Protein 2BKA (pdb70)

B-factor: mean 20.79, std 12.17, range [6.63, 73.08]

GO terms:
  GO:0004674 protein serine/threonine kinase activity (F, IDA)
  GO:0043068 positive regulation of programmed cell death (P, IDA)
  GO:0045944 positive regulation of transcription by RNA polymerase II (P, IDA)
  GO:0046777 protein autophosphorylation (P, IDA)
  GO:0005739 mitochondrion (C, HTP)
  GO:0005515 protein binding (F, IPI)
  GO:0005829 cytosol (C, IDA)
  GO:0005737 cytoplasm (C, IDA)

Organism: Homo sapiens (NCBI:txid9606)

InterPro domains:
  IPR016040 NAD(P)-binding domain [PF13460] (25-173)
  IPR036291 NAD(P)-binding domain superfamily [SSF51735] (11-223)

Secondary structure (P-SEA, 3-state):
caaaaaaaaaaaabbbbbbcccccaaaaaaaaaaaaaccccbbbbbccbbbbbcccccccbbbbbbccccccccccccccccbbbbccccccccccaaaaaacccaaaaaaaaaaaaacccbbbbbcccccccccccaaaaaaaaaaaaaaaacccbbbbbbbcccccccccccaaaaaaaaaaccccccccccccccaaaaaaaaaaaaaccccccbbbbcaaaaaaaac

CATH classification: 3.40.50.720

Structure (mmCIF, N/CA/C/O backbone):
data_2BKA
#
_entry.id   2BKA
#
_cell.length_a   68.140
_cell.length_b   68.140
_cell.length_c   119.200
_cell.angle_alpha   90.00
_cell.angle_beta   90.00
_cell.angle_gamma   120.00
#
_symmetry.space_group_name_H-M   'P 32 2 1'
#
loop_
_entity.id
_entity.type
_entity.pdbx_description
1 polymer 'TAT-INTERACTING PROTEIN TIP30'
2 non-polymer 'NADPH DIHYDRO-NICOTINAMIDE-ADENINE-DINUCLEOTIDE PHOSPHATE'
3 non-polymer 3,6,9,12,15,18,21-HEPTAOXATRICOSANE-1,23-DIOL
4 non-polymer GLYCEROL
5 non-polymer 'SULFATE ION'
6 water water
#
loop_
_atom_site.group_PDB
_atom_site.id
_atom_site.type_symbol
_atom_site.label_atom_id
_atom_site.label_alt_id
_atom_site.label_comp_id
_atom_site.label_asym_id
_atom_site.label_entity_id
_atom_site.label_seq_id
_atom_site.pdbx_PDB_ins_code
_atom_site.Cartn_x
_atom_site.Cartn_y
_atom_site.Cartn_z
_atom_site.occupancy
_atom_site.B_iso_or_equiv
_atom_site.auth_seq_id
_atom_site.auth_comp_id
_atom_site.auth_asym_id
_atom_site.auth_atom_id
_atom_site.pdbx_PDB_model_num
ATOM 1 N N . GLU A 1 5 ? 39.995 43.750 35.793 1.00 48.11 5 GLU A N 1
ATOM 2 C CA . GLU A 1 5 ? 40.767 44.333 34.654 1.00 47.50 5 GLU A CA 1
ATOM 3 C C . GLU A 1 5 ? 39.808 44.657 33.508 1.00 43.86 5 GLU A C 1
ATOM 4 O O . GLU A 1 5 ? 39.742 45.800 33.048 1.00 45.11 5 GLU A O 1
ATOM 10 N N . ALA A 1 6 ? 39.069 43.653 33.048 1.00 38.14 6 ALA A N 1
ATOM 11 C CA . ALA A 1 6 ? 38.094 43.863 31.984 1.00 35.15 6 ALA A CA 1
ATOM 12 C C . ALA A 1 6 ? 36.966 44.677 32.606 1.00 26.43 6 ALA A C 1
ATOM 13 O O . ALA A 1 6 ? 36.375 45.547 31.965 1.00 25.57 6 ALA A O 1
ATOM 15 N N . LEU A 1 7 ? 36.685 44.382 33.871 1.00 26.18 7 LEU A N 1
ATOM 16 C CA . LEU A 1 7 ? 35.646 45.073 34.613 1.00 30.35 7 LEU A CA 1
ATOM 17 C C . LEU A 1 7 ? 36.113 46.506 34.836 1.00 22.83 7 LEU A C 1
ATOM 18 O O . LEU A 1 7 ? 35.321 47.443 34.788 1.00 21.14 7 LEU A O 1
ATOM 23 N N . SER A 1 8 ? 37.411 46.676 35.063 1.00 25.43 8 SER A N 1
ATOM 24 C CA . SER A 1 8 ? 37.956 48.012 35.271 1.00 22.81 8 SER A CA 1
ATOM 25 C C . SER A 1 8 ? 37.758 48.844 34.009 1.00 20.36 8 SER A C 1
ATOM 26 O O . SER A 1 8 ? 37.451 50.038 34.077 1.00 17.36 8 SER A O 1
ATOM 29 N N . LYS A 1 9 ? 37.928 48.206 32.855 1.00 18.53 9 LYS A N 1
ATOM 30 C CA . LYS A 1 9 ? 37.754 48.874 31.572 1.00 20.48 9 LYS A CA 1
ATOM 31 C C . LYS A 1 9 ? 36.293 49.276 31.388 1.00 18.66 9 LYS A C 1
ATOM 32 O O . LYS A 1 9 ? 35.996 50.368 30.900 1.00 15.24 9 LYS A O 1
ATOM 38 N N . LEU A 1 10 ? 35.380 48.381 31.762 1.00 16.65 10 LEU A N 1
ATOM 39 C CA . LEU A 1 10 ? 33.956 48.681 31.633 1.00 15.17 10 LEU A CA 1
ATOM 40 C C . LEU A 1 10 ? 33.599 49.874 32.511 1.00 12.44 10 LEU A C 1
ATOM 41 O O . LEU A 1 10 ? 32.842 50.750 32.100 1.00 15.25 10 LEU A O 1
ATOM 46 N N . ARG A 1 11 ? 34.150 49.919 33.718 1.00 12.01 11 ARG A N 1
ATOM 47 C CA . ARG A 1 11 ? 33.855 51.031 34.608 1.00 11.22 11 ARG A CA 1
ATOM 48 C C . ARG A 1 11 ? 34.368 52.347 34.026 1.00 11.64 11 ARG A C 1
ATOM 49 O O . ARG A 1 11 ? 33.680 53.360 34.092 1.00 11.23 11 ARG A O 1
ATOM 57 N N . GLU A 1 12 ? 35.574 52.342 33.459 1.00 14.01 12 GLU A N 1
ATOM 58 C CA . GLU A 1 12 ? 36.115 53.576 32.880 1.00 13.59 12 GLU A CA 1
ATOM 59 C C . GLU A 1 12 ? 35.229 54.054 31.737 1.00 12.33 12 GLU A C 1
ATOM 60 O O . GLU A 1 12 ? 34.884 55.230 31.661 1.00 12.61 12 GLU A O 1
ATOM 66 N N . ASP A 1 13 ? 34.865 53.138 30.846 1.00 14.42 13 ASP A N 1
ATOM 67 C CA . ASP A 1 13 ? 34.005 53.489 29.722 1.00 15.70 13 ASP A CA 1
ATOM 68 C C . ASP A 1 13 ? 32.695 54.071 30.237 1.00 13.87 13 ASP A C 1
ATOM 69 O O . ASP A 1 13 ? 32.167 55.047 29.687 1.00 12.85 13 ASP A O 1
ATOM 74 N N . PHE A 1 14 ? 32.170 53.467 31.301 1.00 12.34 14 PHE A N 1
ATOM 75 C CA . PHE A 1 14 ? 30.907 53.927 31.858 1.00 10.88 14 PHE A CA 1
ATOM 76 C C . PHE A 1 14 ? 31.031 55.340 32.431 1.00 12.34 14 PHE A C 1
ATOM 77 O O . PHE A 1 14 ? 30.131 56.155 32.263 1.00 11.99 14 PHE A O 1
ATOM 85 N N . ARG A 1 15 ? 32.140 55.635 33.110 1.00 11.10 15 ARG A N 1
ATOM 86 C CA . ARG A 1 15 ? 32.305 56.967 33.676 1.00 10.32 15 ARG A CA 1
ATOM 87 C C . ARG A 1 15 ? 32.364 58.009 32.563 1.00 12.82 15 ARG A C 1
ATOM 88 O O . ARG A 1 15 ? 31.892 59.136 32.724 1.00 14.46 15 ARG A O 1
ATOM 96 N N . MET A 1 16 ? 32.923 57.624 31.422 1.00 14.05 16 MET A N 1
ATOM 97 C CA . MET A 1 16 ? 33.028 58.556 30.310 1.00 13.14 16 MET A CA 1
ATOM 98 C C . MET A 1 16 ? 31.669 58.843 29.677 1.00 14.33 16 MET A C 1
ATOM 99 O O . MET A 1 16 ? 31.525 59.806 28.921 1.00 15.83 16 MET A O 1
ATOM 104 N N . GLN A 1 17 ? 30.660 58.033 30.006 1.00 13.44 17 GLN A N 1
ATOM 105 C CA . GLN A 1 17 ? 29.325 58.252 29.447 1.00 14.04 17 GLN A CA 1
ATOM 106 C C . GLN A 1 17 ? 28.513 59.327 30.187 1.00 14.99 17 GLN A C 1
ATOM 107 O O . GLN A 1 17 ? 27.413 59.692 29.748 1.00 14.63 17 GLN A O 1
ATOM 113 N N . ASN A 1 18 ? 29.034 59.812 31.316 1.00 14.70 18 ASN A N 1
ATOM 114 C CA . ASN A 1 18 ? 28.395 60.888 32.068 1.00 15.17 18 ASN A CA 1
ATOM 115 C C . ASN A 1 18 ? 26.935 60.584 32.398 1.00 15.21 18 ASN A C 1
ATOM 116 O O . ASN A 1 18 ? 26.047 61.388 32.129 1.00 16.57 18 ASN A O 1
ATOM 121 N N . LYS A 1 19 ? 26.698 59.418 32.989 1.00 14.56 19 LYS A N 1
ATOM 122 C CA . LYS A 1 19 ? 25.339 58.989 33.335 1.00 13.32 19 LYS A CA 1
ATOM 123 C C . LYS A 1 19 ? 24.890 59.479 34.713 1.00 12.29 19 LYS A C 1
ATOM 124 O O . LYS A 1 19 ? 25.699 59.635 35.623 1.00 13.89 19 LYS A O 1
ATOM 130 N N . SER A 1 20 ? 23.588 59.708 34.863 1.00 10.97 20 SER A N 1
ATOM 131 C CA . SER A 1 20 ? 23.039 60.127 36.142 1.00 10.89 20 SER A CA 1
ATOM 132 C C . SER A 1 20 ? 22.217 58.958 36.698 1.00 16.26 20 SER A C 1
ATOM 133 O O . SER A 1 20 ? 21.728 58.121 35.946 1.00 12.58 20 SER A O 1
ATOM 136 N N . VAL A 1 21 ? 22.076 58.901 38.015 1.00 11.73 21 VAL A N 1
ATOM 137 C CA . VAL A 1 21 ? 21.324 57.809 38.633 1.00 12.19 21 VAL A CA 1
ATOM 138 C C . VAL A 1 21 ? 20.373 58.304 39.711 1.00 12.69 21 VAL A C 1
ATOM 139 O O . VAL A 1 21 ? 20.623 59.327 40.351 1.00 10.13 21 VAL A O 1
ATOM 143 N N . PHE A 1 22 ? 19.243 57.620 39.871 1.00 11.48 22 PHE A N 1
ATOM 144 C CA . PHE A 1 22 ? 18.362 57.955 40.984 1.00 10.76 22 PHE A CA 1
ATOM 145 C C . PHE A 1 22 ? 18.202 56.663 41.785 1.00 10.71 22 PHE A C 1
ATOM 146 O O . PHE A 1 22 ? 18.288 55.565 41.237 1.00 11.56 22 PHE A O 1
ATOM 154 N N . ILE A 1 23 ? 18.007 56.805 43.090 1.00 8.22 23 ILE A N 1
ATOM 155 C CA . ILE A 1 23 ? 17.845 55.659 43.984 1.00 10.55 23 ILE A CA 1
ATOM 156 C C . ILE A 1 23 ? 16.621 55.830 44.873 1.00 10.26 23 ILE A C 1
ATOM 157 O O . ILE A 1 23 ? 16.413 56.901 45.446 1.00 11.40 23 ILE A O 1
ATOM 162 N N . LEU A 1 24 ? 15.814 54.777 44.967 1.00 7.10 24 LEU A N 1
ATOM 163 C CA . LEU A 1 24 ? 14.656 54.745 45.862 1.00 9.42 24 LEU A CA 1
ATOM 164 C C . LEU A 1 24 ? 15.098 53.763 46.953 1.00 10.98 24 LEU A C 1
ATOM 165 O O . LEU A 1 24 ? 15.677 52.716 46.650 1.00 12.10 24 LEU A O 1
ATOM 170 N N . GLY A 1 25 ? 14.847 54.093 48.216 1.00 9.44 25 GLY A N 1
ATOM 171 C CA . GLY A 1 25 ? 15.255 53.189 49.277 1.00 10.96 25 GLY A CA 1
ATOM 172 C C . GLY A 1 25 ? 16.691 53.368 49.751 1.00 10.80 25 GLY A C 1
ATOM 173 O O . GLY A 1 25 ? 17.252 52.449 50.347 1.00 11.49 25 GLY A O 1
ATOM 174 N N . ALA A 1 26 ? 17.289 54.534 49.513 1.00 9.41 26 ALA A N 1
ATOM 175 C CA . ALA A 1 26 ? 18.673 54.755 49.952 1.00 9.25 26 ALA A CA 1
ATOM 176 C C . ALA A 1 26 ? 18.840 54.742 51.473 1.00 11.29 26 ALA A C 1
ATOM 177 O O . ALA A 1 26 ? 19.955 54.547 51.969 1.00 12.98 26 ALA A O 1
ATOM 179 N N . SER A 1 27 ? 17.747 54.955 52.208 1.00 10.28 27 SER A N 1
ATOM 180 C CA . SER A 1 27 ? 17.807 54.960 53.673 1.00 11.71 27 SER A CA 1
ATOM 181 C C . SER A 1 27 ? 17.811 53.542 54.232 1.00 11.84 27 SER A C 1
ATOM 182 O O . SER A 1 27 ? 18.165 53.322 55.392 1.00 14.08 27 SER A O 1
ATOM 185 N N . GLY A 1 28 ? 17.419 52.585 53.399 1.00 10.70 28 GLY A N 1
ATOM 186 C CA . GLY A 1 28 ? 17.391 51.191 53.820 1.00 11.20 28 GLY A CA 1
ATOM 187 C C . GLY A 1 28 ? 18.780 50.597 53.909 1.00 12.24 28 GLY A C 1
ATOM 188 O O . GLY A 1 28 ? 19.766 51.221 53.506 1.00 11.68 28 GLY A O 1
ATOM 189 N N . GLU A 1 29 ? 18.878 49.380 54.427 1.00 9.00 29 GLU A N 1
ATOM 190 C CA . GLU A 1 29 ? 20.194 48.772 54.560 1.00 10.08 29 GLU A CA 1
ATOM 191 C C . GLU A 1 29 ? 20.841 48.428 53.222 1.00 11.48 29 GLU A C 1
ATOM 192 O O . GLU A 1 29 ? 22.045 48.621 53.051 1.00 12.08 29 GLU A O 1
ATOM 198 N N . THR A 1 30 ? 20.072 47.928 52.260 1.00 10.10 30 THR A N 1
ATOM 199 C CA . THR A 1 30 ? 20.678 47.631 50.965 1.00 9.45 30 THR A CA 1
ATOM 200 C C . THR A 1 30 ? 20.933 48.956 50.252 1.00 10.47 30 THR A C 1
ATOM 201 O O . THR A 1 30 ? 22.002 49.185 49.685 1.00 10.73 30 THR A O 1
ATOM 205 N N . GLY A 1 31 ? 19.942 49.839 50.300 1.00 9.58 31 GLY A N 1
ATOM 206 C CA . GLY A 1 31 ? 20.081 51.123 49.637 1.00 9.82 31 GLY A CA 1
ATOM 207 C C . GLY A 1 31 ? 21.261 51.944 50.124 1.00 11.95 31 GLY A C 1
ATOM 208 O O . GLY A 1 31 ? 21.910 52.618 49.325 1.00 10.86 31 GLY A O 1
ATOM 209 N N . ARG A 1 32 ? 21.556 51.902 51.418 1.00 10.90 32 ARG A N 1
ATOM 210 C CA . ARG A 1 32 ? 22.667 52.718 51.904 1.00 13.14 32 ARG A CA 1
ATOM 211 C C . ARG A 1 32 ? 24.001 52.157 51.445 1.00 12.17 32 ARG A C 1
ATOM 212 O O . ARG A 1 32 ? 24.954 52.914 51.231 1.00 11.58 32 ARG A O 1
ATOM 220 N N . VAL A 1 33 ? 24.070 50.837 51.294 1.00 11.47 33 VAL A N 1
ATOM 221 C CA . VAL A 1 33 ? 25.292 50.209 50.816 1.00 10.34 33 VAL A CA 1
ATOM 222 C C . VAL A 1 33 ? 25.423 50.510 49.321 1.00 11.46 33 VAL A C 1
ATOM 223 O O . VAL A 1 33 ? 26.521 50.765 48.830 1.00 11.85 33 VAL A O 1
ATOM 227 N N . LEU A 1 34 ? 24.299 50.503 48.603 1.00 8.26 34 LEU A N 1
ATOM 228 C CA . LEU A 1 34 ? 24.326 50.821 47.177 1.00 8.67 34 LEU A CA 1
ATOM 229 C C . LEU A 1 34 ? 24.830 52.258 46.983 1.00 10.23 34 LEU A C 1
ATOM 230 O O . LEU A 1 34 ? 25.679 52.520 46.124 1.00 10.59 34 LEU A O 1
ATOM 235 N N . LEU A 1 35 ? 24.303 53.192 47.772 1.00 11.20 35 LEU A N 1
ATOM 236 C CA . LEU A 1 35 ? 24.729 54.583 47.642 1.00 10.45 35 LEU A CA 1
ATOM 237 C C . LEU A 1 35 ? 26.216 54.723 47.962 1.00 10.74 35 LEU A C 1
ATOM 238 O O . LEU A 1 35 ? 26.959 55.390 47.230 1.00 10.54 35 LEU A O 1
ATOM 243 N N . LYS A 1 36 ? 26.648 54.087 49.045 1.00 10.40 36 LYS A N 1
ATOM 244 C CA . LYS A 1 36 ? 28.052 54.169 49.453 1.00 14.25 36 LYS A CA 1
ATOM 245 C C . LYS A 1 36 ? 28.963 53.649 48.342 1.00 13.83 36 LYS A C 1
ATOM 246 O O . LYS A 1 36 ? 29.953 54.300 47.998 1.00 11.28 36 LYS A O 1
ATOM 252 N N . GLU A 1 37 ? 28.630 52.488 47.780 1.00 10.41 37 GLU A N 1
ATOM 253 C CA . GLU A 1 37 ? 29.442 51.918 46.702 1.00 12.02 37 GLU A CA 1
ATOM 254 C C . GLU A 1 37 ? 29.415 52.780 45.446 1.00 12.07 37 GLU A C 1
ATOM 255 O O . GLU A 1 37 ? 30.415 52.881 44.736 1.00 11.10 37 GLU A O 1
ATOM 261 N N . ILE A 1 38 ? 28.272 53.399 45.159 1.00 9.34 38 ILE A N 1
ATOM 262 C CA . ILE A 1 38 ? 28.173 54.259 43.979 1.00 9.76 38 ILE A CA 1
ATOM 263 C C . ILE A 1 38 ? 29.138 55.438 44.134 1.00 10.82 38 ILE A C 1
ATOM 264 O O . ILE A 1 38 ? 29.806 55.839 43.178 1.00 11.06 38 ILE A O 1
ATOM 269 N N . LEU A 1 39 ? 29.230 55.975 45.344 1.00 10.25 39 LEU A N 1
ATOM 270 C CA . LEU A 1 39 ? 30.141 57.093 45.600 1.00 10.68 39 LEU A CA 1
ATOM 271 C C . LEU A 1 39 ? 31.602 56.636 45.613 1.00 12.61 39 LEU A C 1
ATOM 272 O O . LEU A 1 39 ? 32.480 57.324 45.067 1.00 12.17 39 LEU A O 1
ATOM 277 N N . GLU A 1 40 ? 31.865 55.472 46.206 1.00 12.04 40 GLU A N 1
ATOM 278 C CA . GLU A 1 40 ? 33.227 54.942 46.264 1.00 10.55 40 GLU A CA 1
ATOM 279 C C . GLU A 1 40 ? 33.754 54.603 44.873 1.00 11.90 40 GLU A C 1
ATOM 280 O O . GLU A 1 40 ? 34.944 54.746 44.609 1.00 12.00 40 GLU A O 1
ATOM 286 N N . GLN A 1 41 ? 32.871 54.143 43.992 1.00 11.28 41 GLN A N 1
ATOM 287 C CA . GLN A 1 41 ? 33.273 53.784 42.628 1.00 12.19 41 GLN A CA 1
ATOM 288 C C . GLN A 1 41 ? 33.202 54.955 41.642 1.00 11.42 41 GLN A C 1
ATOM 289 O O . GLN A 1 41 ? 33.773 54.890 40.544 1.00 12.90 41 GLN A O 1
ATOM 295 N N . GLY A 1 42 ? 32.502 56.021 42.025 1.00 11.10 42 GLY A N 1
ATOM 296 C CA . GLY A 1 42 ? 32.378 57.187 41.154 1.00 13.67 42 GLY A CA 1
ATOM 297 C C . GLY A 1 42 ? 31.845 56.849 39.766 1.00 13.30 42 GLY A C 1
ATOM 298 O O . GL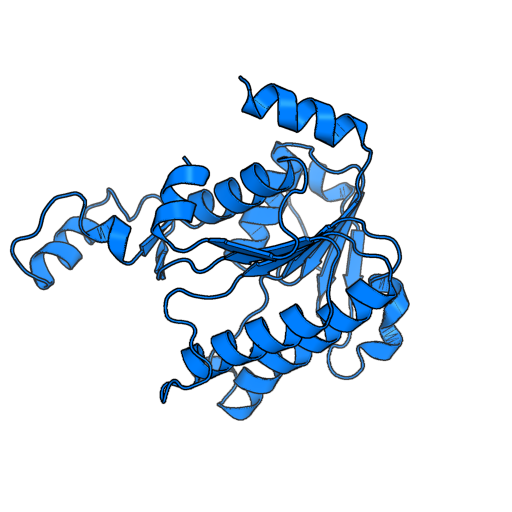Y A 1 42 ? 32.332 57.360 38.749 1.00 11.52 42 GLY A O 1
ATOM 299 N N . LEU A 1 43 ? 30.821 56.002 39.711 1.00 11.15 43 LEU A N 1
ATOM 300 C CA . LEU A 1 43 ? 30.276 55.587 38.419 1.00 11.42 43 LEU A CA 1
ATOM 301 C C . LEU A 1 43 ? 29.362 56.596 37.732 1.00 11.58 43 LEU A C 1
ATOM 302 O O . LEU A 1 43 ? 29.220 56.574 36.512 1.00 14.29 43 LEU A O 1
ATOM 307 N N . PHE A 1 44 ? 28.753 57.477 38.515 1.00 11.76 44 PHE A N 1
ATOM 308 C CA . PHE A 1 44 ? 27.802 58.440 37.982 1.00 11.97 44 PHE A CA 1
ATOM 309 C C . PHE A 1 44 ? 28.213 59.885 38.209 1.00 15.49 44 PHE A C 1
ATOM 310 O O . PHE A 1 44 ? 28.864 60.202 39.203 1.00 18.36 44 PHE A O 1
ATOM 318 N N . SER A 1 45 ? 27.815 60.763 37.291 1.00 14.26 45 SER A N 1
ATOM 319 C CA . SER A 1 45 ? 28.159 62.174 37.423 1.00 15.56 45 SER A CA 1
ATOM 320 C C . SER A 1 45 ? 27.125 62.946 38.239 1.00 16.00 45 SER A C 1
ATOM 321 O O . SER A 1 45 ? 27.357 64.091 38.627 1.00 15.93 45 SER A O 1
ATOM 324 N N . LYS A 1 46 ? 25.976 62.325 38.496 1.00 13.42 46 LYS A N 1
ATOM 325 C CA . LYS A 1 46 ? 24.946 62.952 39.314 1.00 14.60 46 LYS A CA 1
ATOM 326 C C . LYS A 1 46 ? 24.202 61.833 40.031 1.00 14.08 46 LYS A C 1
ATOM 327 O O . LYS A 1 46 ? 23.858 60.832 39.410 1.00 12.53 46 LYS A O 1
ATOM 333 N N . VAL A 1 47 ? 23.973 62.009 41.325 1.00 12.52 47 VAL A N 1
ATOM 334 C CA . VAL A 1 47 ? 23.274 61.011 42.143 1.00 12.63 47 VAL A CA 1
ATOM 335 C C . VAL A 1 47 ? 22.093 61.685 42.835 1.00 14.36 47 VAL A C 1
ATOM 336 O O . VAL A 1 47 ? 22.258 62.684 43.538 1.00 13.33 47 VAL A O 1
ATOM 340 N N . THR A 1 48 ? 20.900 61.136 42.640 1.00 11.34 48 THR A N 1
ATOM 341 C CA . THR A 1 48 ? 19.705 61.709 43.234 1.00 10.81 48 THR A CA 1
ATOM 342 C C . THR A 1 48 ? 18.947 60.672 44.053 1.00 12.31 48 THR A C 1
ATOM 343 O O . THR A 1 48 ? 18.707 59.562 43.582 1.00 13.70 48 THR A O 1
ATOM 347 N N . LEU A 1 49 ? 18.582 61.031 45.278 1.00 11.20 49 LEU A N 1
ATOM 348 C CA . LEU A 1 49 ? 17.812 60.118 46.121 1.00 9.64 49 LEU A CA 1
ATOM 349 C C . LEU A 1 49 ? 16.370 60.606 46.095 1.00 12.53 49 LEU A C 1
ATOM 350 O O . LEU A 1 49 ? 16.130 61.811 46.150 1.00 12.80 49 LEU A O 1
ATOM 355 N N . ILE A 1 50 ? 15.423 59.677 45.997 1.00 10.14 50 ILE A N 1
ATOM 356 C CA . ILE A 1 50 ? 13.999 60.019 46.003 1.00 10.09 50 ILE A CA 1
ATOM 357 C C . ILE A 1 50 ? 13.374 59.237 47.151 1.00 10.34 50 ILE A C 1
ATOM 358 O O . ILE A 1 50 ? 13.462 58.009 47.200 1.00 11.69 50 ILE A O 1
ATOM 363 N N . GLY A 1 51 ? 12.742 59.948 48.079 1.00 10.31 51 GLY A N 1
ATOM 364 C CA . GLY A 1 51 ? 12.157 59.265 49.215 1.00 13.11 51 GLY A CA 1
ATOM 365 C C . GLY A 1 51 ? 11.265 60.140 50.070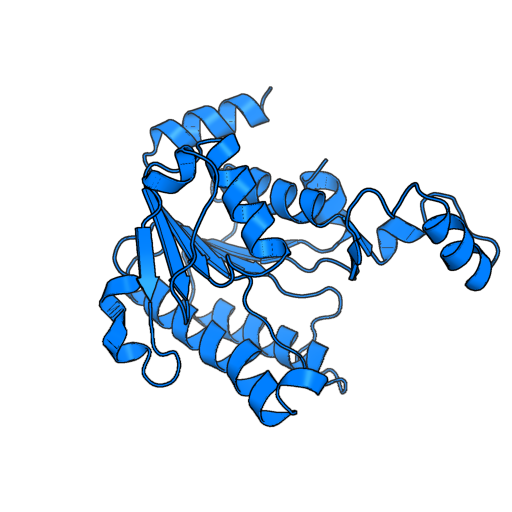 1.00 13.06 51 GLY A C 1
ATOM 366 O O . GLY A 1 51 ? 11.120 61.338 49.825 1.00 13.37 51 GLY A O 1
ATOM 367 N N . ARG A 1 52 ? 10.688 59.533 51.096 1.00 12.78 52 ARG A N 1
ATOM 368 C CA . ARG A 1 52 ? 9.764 60.236 51.982 1.00 11.57 52 ARG A CA 1
ATOM 369 C C . ARG A 1 52 ? 10.370 61.207 52.989 1.00 14.08 52 ARG A C 1
ATOM 370 O O . ARG A 1 52 ? 9.634 61.967 53.629 1.00 19.31 52 ARG A O 1
ATOM 378 N N . ARG A 1 53 ? 11.689 61.206 53.141 1.00 13.16 53 ARG A N 1
ATOM 379 C CA . ARG A 1 53 ? 12.315 62.095 54.112 1.00 14.79 53 ARG A CA 1
ATOM 380 C C . ARG A 1 53 ? 13.737 62.490 53.749 1.00 16.60 53 ARG A C 1
ATOM 381 O O . ARG A 1 53 ? 14.434 61.770 53.036 1.00 16.27 53 ARG A O 1
ATOM 389 N N . LYS A 1 54 ? 14.165 63.648 54.239 1.00 16.59 54 LYS A N 1
ATOM 390 C CA . LYS A 1 54 ? 15.513 64.110 53.960 1.00 18.34 54 LYS A CA 1
ATOM 391 C C . LYS A 1 54 ? 16.473 63.329 54.854 1.00 18.57 54 LYS A C 1
ATOM 392 O O . LYS A 1 54 ? 16.182 63.092 56.026 1.00 21.74 54 LYS A O 1
ATOM 398 N N . LEU A 1 55 ? 17.604 62.914 54.292 1.00 16.61 55 LEU A N 1
ATOM 399 C CA . LEU A 1 55 ? 18.603 62.167 55.042 1.00 14.27 55 LEU A CA 1
ATOM 400 C C . LEU A 1 55 ? 19.801 63.062 55.347 1.00 20.30 55 LEU A C 1
ATOM 401 O O . LEU A 1 55 ? 20.102 63.976 54.585 1.00 22.41 55 LEU A O 1
ATOM 406 N N . THR A 1 56 ? 20.468 62.805 56.470 1.00 22.31 56 THR A N 1
ATOM 407 C CA . THR A 1 56 ? 21.651 63.573 56.853 1.00 25.33 56 THR A CA 1
ATOM 408 C C . THR A 1 56 ? 22.852 62.643 56.744 1.00 26.93 56 THR A C 1
ATOM 409 O O . THR A 1 56 ? 22.788 61.485 57.161 1.00 31.15 56 THR A O 1
ATOM 413 N N . PHE A 1 57 ? 23.949 63.141 56.182 1.00 28.06 57 PHE A N 1
ATOM 414 C CA . PHE A 1 57 ? 25.123 62.305 55.998 1.00 27.31 57 PHE A CA 1
ATOM 415 C C . PHE A 1 57 ? 26.408 62.688 56.721 1.00 38.00 57 PHE A C 1
ATOM 416 O O . PHE A 1 57 ? 26.558 63.792 57.240 1.00 36.24 57 PHE A O 1
ATOM 424 N N . ASP A 1 58 ? 27.337 61.738 56.713 1.00 41.75 58 ASP A N 1
ATOM 425 C CA . ASP A 1 58 ? 28.634 61.8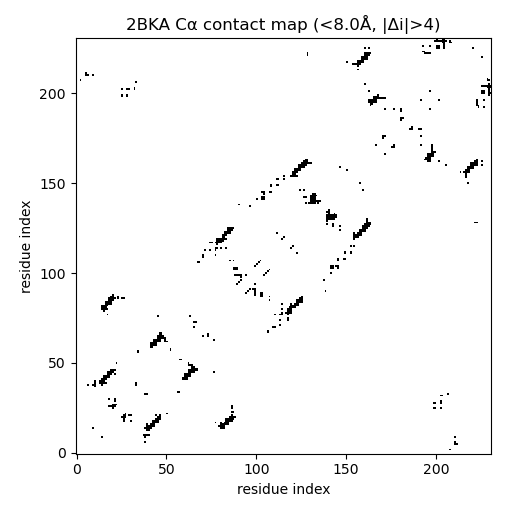64 57.357 1.00 49.70 58 ASP A CA 1
ATOM 426 C C . ASP A 1 58 ? 29.721 62.400 56.425 1.00 48.15 58 ASP A C 1
ATOM 427 O O . ASP A 1 58 ? 29.991 63.598 56.400 1.00 54.64 58 ASP A O 1
ATOM 432 N N . GLU A 1 59 ? 30.330 61.495 55.662 1.00 44.41 59 GLU A N 1
ATOM 433 C CA . GLU A 1 59 ? 31.408 61.824 54.735 1.00 44.29 59 GLU A CA 1
ATOM 434 C C . GLU A 1 59 ? 31.147 62.950 53.735 1.00 41.53 59 GLU A C 1
ATOM 435 O O . GLU A 1 59 ? 30.001 63.320 53.466 1.00 29.77 59 GLU A O 1
ATOM 441 N N . GLU A 1 60 ? 32.239 63.470 53.180 1.00 35.19 60 GLU A N 1
ATOM 442 C CA . GLU A 1 60 ? 32.210 64.573 52.228 1.00 30.27 60 GLU A CA 1
ATOM 443 C C . GLU A 1 60 ? 31.578 64.288 50.874 1.00 21.64 60 GLU A C 1
ATOM 444 O O . GLU A 1 60 ? 30.896 65.143 50.330 1.00 25.03 60 GLU A O 1
ATOM 450 N N . ALA A 1 61 ? 31.810 63.100 50.320 1.00 26.92 61 ALA A N 1
ATOM 451 C CA . ALA A 1 61 ? 31.259 62.773 49.006 1.00 32.83 61 ALA A CA 1
ATOM 452 C C . ALA A 1 61 ? 29.743 62.919 48.959 1.00 26.02 61 ALA A C 1
ATOM 453 O O . ALA A 1 61 ? 29.161 63.207 47.895 1.00 27.06 61 ALA A O 1
ATOM 455 N N . TYR A 1 62 ? 29.097 62.746 50.110 1.00 22.42 62 TYR A N 1
ATOM 456 C CA . TYR A 1 62 ? 27.648 62.856 50.142 1.00 16.71 62 TYR A CA 1
ATOM 457 C C . TYR A 1 62 ? 27.178 64.282 49.913 1.00 19.26 62 TYR A C 1
ATOM 458 O O . TYR A 1 62 ? 26.005 64.517 49.624 1.00 18.10 62 TYR A O 1
ATOM 467 N N . LYS A 1 63 ? 28.093 65.239 50.027 1.00 19.21 63 LYS A N 1
ATOM 468 C CA . LYS A 1 63 ? 27.709 66.630 49.833 1.00 22.59 63 LYS A CA 1
ATOM 469 C C . LYS A 1 63 ? 27.140 66.939 48.456 1.00 19.85 63 LYS A C 1
ATOM 470 O O . LYS A 1 63 ? 26.369 67.888 48.302 1.00 23.14 63 LYS A O 1
ATOM 476 N N . ASN A 1 64 ? 27.487 66.133 47.456 1.00 16.77 64 ASN A N 1
ATOM 477 C CA . ASN A 1 64 ? 26.990 66.374 46.105 1.00 18.83 64 ASN A CA 1
ATOM 478 C C . ASN A 1 64 ? 25.742 65.571 45.762 1.00 18.68 64 ASN A C 1
ATOM 479 O O . ASN A 1 64 ? 25.222 65.668 44.651 1.00 19.42 64 ASN A O 1
ATOM 484 N N . VAL A 1 65 ? 25.263 64.782 46.716 1.00 14.45 65 VAL A N 1
ATOM 485 C CA . VAL A 1 65 ? 24.080 63.975 46.474 1.00 14.20 65 VAL A CA 1
ATOM 486 C C . VAL A 1 65 ? 22.814 64.816 46.544 1.00 13.05 65 VAL A C 1
ATOM 487 O O . VAL A 1 65 ? 22.587 65.533 47.523 1.00 17.18 65 VAL A O 1
ATOM 491 N N . ASN A 1 66 ? 21.992 64.730 45.503 1.00 13.69 66 ASN A N 1
ATOM 492 C CA . ASN A 1 66 ? 20.740 65.477 45.459 1.00 13.40 66 ASN A CA 1
ATOM 493 C C . ASN A 1 66 ? 19.640 64.672 46.135 1.00 15.72 66 ASN A C 1
ATOM 494 O O . ASN A 1 66 ? 19.598 63.453 46.010 1.00 14.40 66 ASN A O 1
ATOM 499 N N . GLN A 1 67 ? 18.758 65.352 46.860 1.00 13.68 67 GLN A N 1
ATOM 500 C CA . GLN A 1 67 ? 17.664 64.661 47.520 1.00 15.22 67 GLN A CA 1
ATOM 501 C C . GLN A 1 67 ? 16.335 65.275 47.120 1.00 18.13 67 GLN A C 1
ATOM 502 O O . GLN A 1 67 ? 16.181 66.496 47.110 1.00 17.30 67 GLN A O 1
ATOM 508 N N . GLU A 1 68 ? 15.391 64.413 46.763 1.00 11.53 68 GLU A N 1
ATOM 509 C CA . GLU A 1 68 ? 14.048 64.838 46.387 1.00 12.34 68 GLU A CA 1
ATOM 510 C C . GLU A 1 68 ? 13.126 64.195 47.409 1.00 14.59 68 GLU A C 1
ATOM 511 O O . GLU A 1 68 ? 12.971 62.973 47.422 1.00 14.12 68 GLU A O 1
ATOM 517 N N . VAL A 1 69 ? 12.528 65.009 48.275 1.00 15.08 69 VAL A N 1
ATOM 518 C CA . VAL A 1 69 ? 11.620 64.493 49.290 1.00 16.28 69 VAL A CA 1
ATOM 519 C C . VAL A 1 69 ? 10.231 64.538 48.686 1.00 16.88 69 VAL A C 1
ATOM 520 O O . VAL A 1 69 ? 9.752 65.596 48.271 1.00 16.49 69 VAL A O 1
ATOM 524 N N . VAL A 1 70 ? 9.586 63.379 48.643 1.00 15.02 70 VAL A N 1
ATOM 525 C CA . VAL A 1 70 ? 8.283 63.263 48.013 1.00 13.04 70 VAL A CA 1
ATOM 526 C C . VAL A 1 70 ? 7.224 62.636 48.906 1.00 16.30 70 VAL A C 1
ATOM 527 O O . VAL A 1 70 ? 7.532 62.051 49.953 1.00 14.78 70 VAL A O 1
ATOM 531 N N . ASP A 1 71 ? 5.969 62.784 48.486 1.00 12.50 71 ASP A N 1
ATOM 532 C CA . ASP A 1 71 ? 4.839 62.177 49.177 1.00 13.22 71 ASP A CA 1
ATOM 533 C C . ASP A 1 71 ? 4.392 61.069 48.227 1.00 13.03 71 ASP A C 1
ATOM 534 O O . ASP A 1 71 ? 3.821 61.332 47.170 1.00 14.68 71 ASP A O 1
ATOM 539 N N . PHE A 1 72 ? 4.665 59.824 48.598 1.00 13.85 72 PHE A N 1
ATOM 540 C CA . PHE A 1 72 ? 4.317 58.705 47.735 1.00 14.00 72 PHE A CA 1
ATOM 541 C C . PHE A 1 72 ? 2.818 58.565 47.478 1.00 12.91 72 PHE A C 1
ATOM 542 O O . PHE A 1 72 ? 2.412 57.995 46.467 1.00 14.22 72 PHE A O 1
ATOM 550 N N . GLU A 1 73 ? 1.991 59.092 48.376 1.00 13.63 73 GLU A N 1
ATOM 551 C CA . GLU A 1 73 ? 0.544 59.015 48.167 1.00 14.38 73 GLU A CA 1
ATOM 552 C C . GLU A 1 73 ? 0.077 59.977 47.069 1.00 17.69 73 GLU A C 1
ATOM 553 O O . GLU A 1 73 ? -1.029 59.834 46.536 1.00 17.59 73 GLU A O 1
ATOM 559 N N . LYS A 1 74 ? 0.927 60.943 46.728 1.00 13.93 74 LYS A N 1
ATOM 560 C CA . LYS A 1 74 ? 0.635 61.930 45.686 1.00 16.15 74 LYS A CA 1
ATOM 561 C C . LYS A 1 74 ? 1.853 62.030 44.765 1.00 17.67 74 LYS A C 1
ATOM 562 O O . LYS A 1 74 ? 2.189 63.104 44.272 1.00 14.07 74 LYS A O 1
ATOM 568 N N . LEU A 1 75 ? 2.488 60.894 44.505 1.00 17.28 75 LEU A N 1
ATOM 569 C CA . LEU A 1 75 ? 3.710 60.883 43.707 1.00 15.29 75 LEU A CA 1
ATOM 570 C C . LEU A 1 75 ? 3.645 61.606 42.371 1.00 16.87 75 LEU A C 1
ATOM 571 O O . LEU A 1 75 ? 4.631 62.221 41.961 1.00 14.87 75 LEU A O 1
ATOM 576 N N . ASP A 1 76 ? 2.502 61.559 41.690 1.00 14.23 76 ASP A N 1
ATOM 577 C CA . ASP A 1 76 ? 2.395 62.252 40.403 1.00 17.74 76 ASP A CA 1
ATOM 578 C C . ASP A 1 76 ? 2.784 63.720 40.526 1.00 16.30 76 ASP A C 1
ATOM 579 O O . ASP A 1 76 ? 3.315 64.313 39.582 1.00 21.79 76 ASP A O 1
ATOM 584 N N . ASP A 1 77 ? 2.522 64.314 41.686 1.00 13.81 77 ASP A N 1
ATOM 585 C CA . ASP A 1 77 ? 2.858 65.718 41.895 1.00 13.89 77 ASP A CA 1
ATOM 586 C C . ASP A 1 77 ? 4.352 65.969 42.017 1.00 19.65 77 ASP A C 1
ATOM 587 O O . ASP A 1 77 ? 4.789 67.120 42.041 1.00 18.75 77 ASP A O 1
ATOM 592 N N . TYR A 1 78 ? 5.125 64.892 42.099 1.00 15.74 78 TYR A N 1
ATOM 593 C CA . TYR A 1 78 ? 6.572 64.986 42.225 1.00 17.93 78 TYR A CA 1
ATOM 594 C C . TYR A 1 78 ? 7.227 64.355 41.006 1.00 19.22 78 TYR A C 1
ATOM 595 O O . TYR A 1 78 ? 8.365 63.896 41.071 1.00 19.89 78 TYR A O 1
ATOM 604 N N . ALA A 1 79 ? 6.506 64.337 39.889 1.00 16.44 79 ALA A N 1
ATOM 605 C CA . ALA A 1 79 ? 7.035 63.746 38.667 1.00 17.33 79 ALA A CA 1
ATOM 606 C C . ALA A 1 79 ? 8.382 64.349 38.266 1.00 16.65 79 ALA A C 1
ATOM 607 O O . ALA A 1 79 ? 9.232 63.646 37.711 1.00 15.74 79 ALA A O 1
ATOM 609 N N . SER A 1 80 ? 8.585 65.634 38.550 1.00 17.23 80 SER A N 1
ATOM 610 C CA . SER A 1 80 ? 9.844 66.292 38.187 1.00 20.82 80 SER A CA 1
ATOM 611 C C . SER A 1 80 ? 11.064 65.627 38.824 1.00 20.49 80 SER A C 1
ATOM 612 O O . SER A 1 80 ? 12.163 65.674 38.268 1.00 18.49 80 SER A O 1
ATOM 615 N N . ALA A 1 81 ? 10.866 65.003 39.980 1.00 15.58 81 ALA A N 1
ATOM 616 C CA . ALA A 1 81 ? 11.955 64.325 40.676 1.00 17.25 81 ALA A CA 1
ATOM 617 C C . ALA A 1 81 ? 12.480 63.144 39.868 1.00 17.06 81 ALA A C 1
ATOM 618 O O . ALA A 1 81 ? 13.608 62.693 40.079 1.00 16.69 81 ALA A O 1
ATOM 620 N N . PHE A 1 82 ? 11.669 62.650 38.935 1.00 13.40 82 PHE A N 1
ATOM 621 C CA . PHE A 1 82 ? 12.048 61.498 38.121 1.00 14.58 82 PHE A CA 1
ATOM 622 C C . PHE A 1 82 ? 12.519 61.878 36.726 1.00 13.65 82 PHE A C 1
ATOM 623 O O . PHE A 1 82 ? 12.777 61.013 35.894 1.00 18.09 82 PHE A O 1
ATOM 631 N N . GLN A 1 83 ? 12.640 63.172 36.480 1.00 16.05 83 GLN A N 1
ATOM 632 C CA . GLN A 1 83 ? 13.027 63.643 35.165 1.00 17.46 83 GLN A CA 1
ATOM 633 C C . GLN A 1 83 ? 14.516 63.641 34.861 1.00 14.37 83 GLN A C 1
ATOM 634 O O . GLN A 1 83 ? 15.327 64.112 35.656 1.00 19.48 83 GLN A O 1
ATOM 640 N N . GLY A 1 84 ? 14.855 63.083 33.703 1.00 19.91 84 GLY A N 1
ATOM 641 C CA . GLY A 1 84 ? 16.224 63.102 33.220 1.00 18.49 84 GLY A CA 1
ATOM 642 C C . GLY A 1 84 ? 17.298 62.142 33.678 1.00 19.14 84 GLY A C 1
ATOM 643 O O . GLY A 1 84 ? 18.420 62.241 33.187 1.00 22.51 84 GLY A O 1
ATOM 644 N N . HIS A 1 85 ? 16.992 61.226 34.590 1.00 16.42 85 HIS A N 1
ATOM 645 C CA . HIS A 1 85 ? 18.009 60.284 35.052 1.00 13.32 85 HIS A CA 1
ATOM 646 C C . HIS A 1 85 ? 18.164 59.151 34.047 1.00 17.00 85 HIS A C 1
ATOM 647 O O . HIS A 1 85 ? 17.189 58.712 33.438 1.00 19.21 85 HIS A O 1
ATOM 654 N N . ASP A 1 86 ? 19.391 58.668 33.879 1.00 11.92 86 ASP A N 1
ATOM 655 C CA . ASP A 1 86 ? 19.647 57.576 32.950 1.00 11.91 86 ASP A CA 1
ATOM 656 C C . ASP A 1 86 ? 19.373 56.213 33.555 1.00 13.54 86 ASP A C 1
ATOM 657 O O . ASP A 1 86 ? 18.836 55.320 32.892 1.00 15.17 86 ASP A O 1
ATOM 662 N N . VAL A 1 87 ? 19.749 56.069 34.819 1.00 12.30 87 VAL A N 1
ATOM 663 C CA . VAL A 1 87 ? 19.616 54.798 35.523 1.00 10.20 87 VAL A CA 1
ATOM 664 C C . VAL A 1 87 ? 18.855 54.954 36.830 1.00 10.41 87 VAL A C 1
ATOM 665 O O . VAL A 1 87 ? 18.963 55.979 37.499 1.00 11.51 87 VAL A O 1
ATOM 669 N N . GLY A 1 88 ? 18.075 53.934 37.176 1.00 11.99 88 GLY A N 1
ATOM 670 C CA . GLY A 1 88 ? 17.333 53.968 38.422 1.00 11.92 88 GLY A CA 1
ATOM 671 C C . GLY A 1 88 ? 17.487 52.656 39.172 1.00 9.40 88 GLY A C 1
ATOM 672 O O . GLY A 1 88 ? 17.597 51.597 38.557 1.00 10.64 88 GLY A O 1
ATOM 673 N N . PHE A 1 89 ? 17.538 52.735 40.500 1.00 8.96 89 PHE A N 1
ATOM 674 C CA . PHE A 1 89 ? 17.625 51.551 41.359 1.00 9.47 89 PHE A CA 1
ATOM 675 C C . PHE A 1 89 ? 16.514 51.656 42.390 1.00 10.76 89 PHE A C 1
ATOM 676 O O . PHE A 1 89 ? 16.359 52.698 43.026 1.00 11.60 89 PHE A O 1
ATOM 684 N N . CYS A 1 90 ? 15.752 50.578 42.573 1.00 8.43 90 CYS A N 1
ATOM 685 C CA . CYS A 1 90 ? 14.675 50.596 43.565 1.00 7.11 90 CYS A CA 1
ATOM 686 C C . CYS A 1 90 ? 14.919 49.562 44.661 1.00 8.99 90 CYS A C 1
ATOM 687 O O . CYS A 1 90 ? 14.890 48.359 44.402 1.00 12.28 90 CYS A O 1
ATOM 690 N N . CYS A 1 91 ? 15.154 50.046 45.883 1.00 9.04 91 CYS A N 1
ATOM 691 C CA . CYS A 1 91 ? 15.408 49.199 47.048 1.00 11.98 91 CYS A CA 1
ATOM 692 C C . CYS A 1 91 ? 14.354 49.426 48.136 1.00 13.30 91 CYS A C 1
ATOM 693 O O . CYS A 1 91 ? 14.608 49.180 49.323 1.00 10.97 91 CYS A O 1
ATOM 696 N N . LEU A 1 92 ? 13.181 49.908 47.731 1.00 9.90 92 LEU A N 1
ATOM 697 C CA . LEU A 1 92 ? 12.086 50.152 48.671 1.00 10.35 92 LEU A CA 1
ATOM 698 C C . LEU A 1 92 ? 11.456 48.833 49.097 1.00 13.42 92 LEU A C 1
ATOM 699 O O . LEU A 1 92 ? 11.458 47.860 48.344 1.00 14.06 92 LEU A O 1
ATOM 704 N N . GLY A 1 93 ? 10.901 48.816 50.304 1.00 12.24 93 GLY A N 1
ATOM 705 C CA . GLY A 1 93 ? 10.223 47.624 50.767 1.00 11.71 93 GLY A CA 1
ATOM 706 C C . GLY A 1 93 ? 9.851 47.712 52.228 1.00 11.63 93 GLY A C 1
ATOM 707 O O . GLY A 1 93 ? 10.573 48.313 53.028 1.00 11.67 93 GLY A O 1
ATOM 708 N N . THR A 1 94 ? 8.708 47.138 52.579 1.00 12.03 94 THR A N 1
ATOM 709 C CA . THR A 1 94 ? 8.294 47.118 53.979 1.00 11.34 94 THR A CA 1
ATOM 710 C C . THR A 1 94 ? 7.899 45.672 54.318 1.00 12.24 94 THR A C 1
ATOM 711 O O . THR A 1 94 ? 8.265 44.748 53.594 1.00 10.36 94 THR A O 1
ATOM 715 N N . THR A 1 95 ? 7.182 45.466 55.419 1.00 13.21 95 THR A N 1
ATOM 716 C CA . THR A 1 95 ? 6.759 44.123 55.802 1.00 13.94 95 THR A CA 1
ATOM 717 C C . THR A 1 95 ? 5.338 44.185 56.326 1.00 15.22 95 THR A C 1
ATOM 718 O O . THR A 1 95 ? 4.826 45.256 56.645 1.00 14.85 95 THR A O 1
ATOM 722 N N . ARG A 1 96 ? 4.704 43.024 56.415 1.00 13.79 96 ARG A N 1
ATOM 723 C CA . ARG A 1 96 ? 3.346 42.968 56.924 1.00 15.68 96 ARG A CA 1
ATOM 724 C C . ARG A 1 96 ? 3.348 43.342 58.401 1.00 16.18 96 ARG A C 1
ATOM 725 O O . ARG A 1 96 ? 2.428 44.003 58.887 1.00 18.21 96 ARG A O 1
ATOM 733 N N . GLY A 1 97 ? 4.389 42.920 59.110 1.00 17.37 97 GLY A N 1
ATOM 734 C CA . GLY A 1 97 ? 4.486 43.221 60.528 1.00 18.87 97 GLY A CA 1
ATOM 735 C C . GLY A 1 97 ? 4.538 44.711 60.814 1.00 22.35 97 GLY A C 1
ATOM 736 O O . GLY A 1 97 ? 3.988 45.184 61.816 1.00 22.63 97 GLY A O 1
ATOM 737 N N . LYS A 1 98 ? 5.182 45.465 59.928 1.00 16.18 98 LYS A N 1
ATOM 738 C CA . LYS A 1 98 ? 5.299 46.907 60.129 1.00 15.64 98 LYS A CA 1
ATOM 739 C C . LYS A 1 98 ? 4.190 47.741 59.507 1.00 17.69 98 LYS A C 1
ATOM 740 O O . LYS A 1 98 ? 3.827 48.789 60.039 1.00 19.58 98 LYS A O 1
ATOM 746 N N . ALA A 1 99 ? 3.643 47.281 58.390 1.00 15.96 99 ALA A N 1
ATOM 747 C CA . ALA A 1 99 ? 2.637 48.065 57.692 1.00 16.30 99 ALA A CA 1
ATOM 748 C C . ALA A 1 99 ? 1.259 47.446 57.549 1.00 17.70 99 ALA A C 1
ATOM 749 O O . ALA A 1 99 ? 0.348 48.101 57.043 1.00 18.37 99 ALA A O 1
ATOM 751 N N . GLY A 1 100 ? 1.102 46.203 57.984 1.00 19.07 100 GLY A N 1
ATOM 752 C CA . GLY A 1 100 ? -0.176 45.534 57.814 1.00 19.10 100 GLY A CA 1
ATOM 753 C C . GLY A 1 100 ? -0.178 44.964 56.407 1.00 18.89 100 GLY A C 1
ATOM 754 O O . GLY A 1 100 ? 0.676 45.324 55.592 1.00 18.07 100 GLY A O 1
ATOM 755 N N . ALA A 1 101 ? -1.122 44.079 56.100 1.00 17.29 101 ALA A N 1
ATOM 756 C CA . ALA A 1 101 ? -1.170 43.475 54.777 1.00 19.18 101 ALA A CA 1
ATOM 757 C C . ALA A 1 101 ? -1.401 44.483 53.650 1.00 19.43 101 ALA A C 1
ATOM 758 O O . ALA A 1 101 ? -0.678 44.478 52.657 1.00 17.00 101 ALA A O 1
ATOM 760 N N . GLU A 1 102 ? -2.408 45.341 53.796 1.00 19.32 102 GLU A N 1
ATOM 761 C CA . GLU A 1 102 ? -2.697 46.339 52.769 1.00 18.94 102 GLU A CA 1
ATOM 762 C C . GLU A 1 102 ? -1.556 47.348 52.632 1.00 18.63 102 GLU A C 1
ATOM 763 O O . GLU A 1 102 ? -1.215 47.765 51.523 1.00 17.88 102 GLU A O 1
ATOM 769 N N . GLY A 1 103 ? -0.975 47.738 53.761 1.00 17.42 103 GLY A N 1
ATOM 770 C CA . GLY A 1 103 ? 0.127 48.687 53.732 1.00 16.93 103 GLY A CA 1
ATOM 771 C C . GLY A 1 103 ? 1.338 48.110 53.020 1.00 18.27 103 GLY A C 1
ATOM 772 O O . GLY A 1 103 ? 2.093 48.840 52.369 1.00 15.22 103 GLY A O 1
ATOM 773 N N . PHE A 1 104 ? 1.540 46.803 53.156 1.00 14.42 104 PHE A N 1
ATOM 774 C CA . PHE A 1 104 ? 2.663 46.147 52.494 1.00 13.66 104 PHE A CA 1
ATOM 775 C C . PHE A 1 104 ? 2.469 46.201 50.975 1.00 15.09 104 PHE A C 1
ATOM 776 O O . PHE A 1 104 ? 3.395 46.514 50.223 1.00 14.06 104 PHE A O 1
ATOM 784 N N . VAL A 1 105 ? 1.264 45.887 50.516 1.00 13.73 105 VAL A N 1
ATOM 785 C CA . VAL A 1 105 ? 0.993 45.943 49.085 1.00 13.02 105 VAL A CA 1
ATOM 786 C C . VAL A 1 105 ? 1.176 47.373 48.595 1.00 13.79 105 VAL A C 1
ATOM 787 O O . VAL A 1 105 ? 1.747 47.612 47.522 1.00 14.75 105 VAL A O 1
ATOM 791 N N . ARG A 1 106 ? 0.702 48.329 49.388 1.00 13.10 106 ARG A N 1
ATOM 792 C CA . ARG A 1 106 ? 0.810 49.734 49.022 1.00 13.80 106 ARG A CA 1
ATOM 793 C C . ARG A 1 106 ? 2.249 50.158 48.737 1.00 16.32 106 ARG A C 1
ATOM 794 O O . ARG A 1 106 ? 2.510 50.872 47.770 1.00 14.85 106 ARG A O 1
ATOM 802 N N . VAL A 1 107 ? 3.184 49.717 49.571 1.00 12.30 107 VAL A N 1
ATOM 803 C CA . VAL A 1 107 ? 4.582 50.097 49.367 1.00 12.80 107 VAL A CA 1
ATOM 804 C C . VAL A 1 107 ? 5.288 49.258 48.316 1.00 13.30 107 VAL A C 1
ATOM 805 O O . VAL A 1 107 ? 5.756 49.780 47.304 1.00 13.22 107 VAL A O 1
ATOM 809 N N . ASP A 1 108 ? 5.365 47.954 48.558 1.00 11.64 108 ASP A N 1
ATOM 810 C CA . ASP A 1 108 ? 6.071 47.063 47.645 1.00 11.26 108 ASP A CA 1
ATOM 811 C C . ASP A 1 108 ? 5.514 46.943 46.240 1.00 10.96 108 ASP A C 1
ATOM 812 O O . ASP A 1 108 ? 6.267 46.660 45.306 1.00 12.05 108 ASP A O 1
ATOM 817 N N . ARG A 1 109 ? 4.208 47.134 46.069 1.00 13.91 109 ARG A N 1
ATOM 818 C CA . ARG A 1 109 ? 3.665 47.091 44.716 1.00 13.08 109 ARG A CA 1
ATOM 819 C C . ARG A 1 109 ? 3.320 48.486 44.211 1.00 11.05 109 ARG A C 1
ATOM 820 O O . ARG A 1 109 ? 3.912 48.958 43.233 1.00 13.89 109 ARG A O 1
ATOM 828 N N . ASP A 1 110 ? 2.390 49.157 44.884 1.00 13.45 110 ASP A N 1
ATOM 829 C CA . ASP A 1 110 ? 1.939 50.470 44.420 1.00 14.13 110 ASP A CA 1
ATOM 830 C C . ASP A 1 110 ? 2.993 51.569 44.300 1.00 12.04 110 ASP A C 1
ATOM 831 O O . ASP A 1 110 ? 3.109 52.180 43.242 1.00 12.55 110 ASP A O 1
ATOM 836 N N . TYR A 1 111 ? 3.752 51.826 45.363 1.00 11.63 111 TYR A N 1
ATOM 837 C CA . TYR A 1 111 ? 4.763 52.884 45.309 1.00 10.38 111 TYR A CA 1
ATOM 838 C C . TYR A 1 111 ? 5.870 52.568 44.312 1.00 12.41 111 TYR A C 1
ATOM 839 O O . TYR A 1 111 ? 6.355 53.448 43.591 1.00 11.60 111 TYR A O 1
ATOM 848 N N . VAL A 1 112 ? 6.280 51.305 44.287 1.00 13.27 112 VAL A N 1
ATOM 849 C CA . VAL A 1 112 ? 7.335 50.872 43.385 1.00 11.78 112 VAL A CA 1
ATOM 850 C C . VAL A 1 112 ? 6.873 50.995 41.935 1.00 12.76 112 VAL A C 1
ATOM 851 O O . VAL A 1 112 ? 7.581 51.549 41.092 1.00 11.34 112 VAL A O 1
ATOM 855 N N . LEU A 1 113 ? 5.672 50.508 41.640 1.00 10.36 113 LEU A N 1
ATOM 856 C CA . LEU A 1 113 ? 5.188 50.586 40.266 1.00 13.38 113 LEU A CA 1
ATOM 857 C C . LEU A 1 113 ? 4.983 52.035 39.815 1.00 12.47 113 LEU A C 1
ATOM 858 O O . LEU A 1 113 ? 5.326 52.394 38.688 1.00 13.29 113 LEU A O 1
ATOM 863 N N . LYS A 1 114 ? 4.432 52.866 40.694 1.00 12.37 114 LYS A N 1
ATOM 864 C CA . LYS A 1 114 ? 4.197 54.259 40.343 1.00 13.34 114 LYS A CA 1
ATOM 865 C C . LYS A 1 114 ? 5.527 54.945 40.070 1.00 13.52 114 LYS A C 1
ATOM 866 O O . LYS A 1 114 ? 5.653 55.720 39.132 1.00 12.45 114 LYS A O 1
ATOM 872 N N . SER A 1 115 ? 6.524 54.649 40.897 1.00 11.44 115 SER A N 1
ATOM 873 C CA . SER A 1 115 ? 7.846 55.244 40.723 1.00 11.57 115 SER A CA 1
ATOM 874 C C . SER A 1 115 ? 8.429 54.817 39.381 1.00 10.48 115 SER A C 1
ATOM 875 O O . SER A 1 115 ? 9.004 55.631 38.656 1.00 12.44 115 SER A O 1
ATOM 878 N N . ALA A 1 116 ? 8.286 53.534 39.056 1.00 10.98 116 ALA A N 1
ATOM 879 C CA . ALA A 1 116 ? 8.795 53.017 37.793 1.00 11.30 116 ALA A CA 1
ATOM 880 C C . ALA A 1 116 ? 8.089 53.699 36.618 1.00 12.95 116 ALA A C 1
ATOM 881 O O . ALA A 1 116 ? 8.720 54.054 35.617 1.00 12.76 116 ALA A O 1
ATOM 883 N N . GLU A 1 117 ? 6.776 53.882 36.735 1.00 11.93 117 GLU A N 1
ATOM 884 C CA . GLU A 1 117 ? 6.022 54.541 35.668 1.00 13.27 117 GLU A CA 1
ATOM 885 C C . GLU A 1 117 ? 6.528 55.953 35.441 1.00 13.06 117 GLU A C 1
ATOM 886 O O . GLU A 1 117 ? 6.709 56.380 34.295 1.00 13.95 117 GLU A O 1
ATOM 892 N N . LEU A 1 118 ? 6.753 56.686 36.527 1.00 12.08 118 LEU A N 1
ATOM 893 C CA . LEU A 1 118 ? 7.243 58.051 36.399 1.00 12.86 118 LEU A CA 1
ATOM 894 C C . LEU A 1 118 ? 8.672 58.085 35.875 1.00 14.26 118 LEU A C 1
ATOM 895 O O . LEU A 1 118 ? 9.047 59.011 35.155 1.00 13.86 118 LEU A O 1
ATOM 900 N N . ALA A 1 119 ? 9.472 57.085 36.235 1.00 15.45 119 ALA A N 1
ATOM 901 C CA . ALA A 1 119 ? 10.847 57.027 35.752 1.00 12.32 119 ALA A CA 1
ATOM 902 C C . ALA A 1 119 ? 10.833 56.787 34.232 1.00 12.51 119 ALA A C 1
ATOM 903 O O . ALA A 1 119 ? 11.580 57.426 33.483 1.00 14.07 119 ALA A O 1
ATOM 905 N N . LYS A 1 120 ? 9.981 55.871 33.774 1.00 10.73 120 LYS A N 1
ATOM 906 C CA . LYS A 1 120 ? 9.902 55.587 32.344 1.00 10.36 120 LYS A CA 1
ATOM 907 C C . LYS A 1 120 ? 9.482 56.859 31.608 1.00 14.88 120 LYS A C 1
ATOM 908 O O . LYS A 1 120 ? 10.049 57.203 30.576 1.00 13.98 120 LYS A O 1
ATOM 914 N N . ALA A 1 121 ? 8.485 57.555 32.137 1.00 15.51 121 ALA A N 1
ATOM 915 C CA . ALA A 1 121 ? 8.023 58.777 31.489 1.00 18.21 121 ALA A CA 1
ATOM 916 C C . ALA A 1 121 ? 9.086 59.866 31.555 1.00 18.23 121 ALA A C 1
ATOM 917 O O . ALA A 1 121 ? 9.134 60.758 30.698 1.00 21.16 121 ALA A O 1
ATOM 919 N N . GLY A 1 122 ? 9.943 59.777 32.569 1.00 14.90 122 GLY A N 1
ATOM 920 C CA . GLY A 1 122 ? 10.996 60.751 32.767 1.00 13.51 122 GLY A CA 1
ATOM 921 C C . GLY A 1 122 ? 12.267 60.507 31.969 1.00 14.01 122 GLY A C 1
ATOM 922 O O . GLY A 1 122 ? 13.223 61.268 32.099 1.00 17.91 122 GLY A O 1
ATOM 923 N N . GLY A 1 123 ? 12.295 59.446 31.165 1.00 15.08 123 GLY A N 1
ATOM 924 C CA . GLY A 1 123 ? 13.472 59.182 30.352 1.00 17.69 123 GLY A CA 1
ATOM 925 C C . GLY A 1 123 ? 14.452 58.129 30.847 1.00 15.87 123 GLY A C 1
ATOM 926 O O . GLY A 1 123 ? 15.458 57.865 30.187 1.00 17.42 123 GLY A O 1
ATOM 927 N N . CYS A 1 124 ? 14.173 57.528 31.999 1.00 14.46 124 CYS A N 1
ATOM 928 C CA . CYS A 1 124 ? 15.054 56.489 32.537 1.00 13.33 124 CYS A CA 1
ATOM 929 C C . CYS A 1 124 ? 15.204 55.371 31.504 1.00 14.41 124 CYS A C 1
ATOM 930 O O . CYS A 1 124 ? 14.212 54.880 30.956 1.00 14.11 124 CYS A O 1
ATOM 933 N N . LYS A 1 125 ? 16.447 54.969 31.239 1.00 11.54 125 LYS A N 1
ATOM 934 C CA . LYS A 1 125 ? 16.724 53.930 30.256 1.00 13.35 125 LYS A CA 1
ATOM 935 C C . LYS A 1 125 ? 17.016 52.569 30.885 1.00 13.01 125 LYS A C 1
ATOM 936 O O . LYS A 1 125 ? 16.810 51.535 30.265 1.00 15.89 125 LYS A O 1
ATOM 942 N N . HIS A 1 126 ? 17.499 52.570 32.121 1.00 11.36 126 HIS A N 1
ATOM 943 C CA . HIS A 1 126 ? 17.818 51.317 32.781 1.00 10.40 126 HIS A CA 1
ATOM 944 C C . HIS A 1 126 ? 17.223 51.323 34.173 1.00 9.97 126 HIS A C 1
ATOM 945 O O . HIS A 1 126 ? 17.680 52.072 35.029 1.00 11.76 126 HIS A O 1
ATOM 952 N N . PHE A 1 127 ? 16.207 50.492 34.399 1.00 9.88 127 PHE A N 1
ATOM 953 C CA . PHE A 1 127 ? 15.578 50.414 35.711 1.00 11.51 127 PHE A CA 1
ATOM 954 C C . PHE A 1 127 ? 15.989 49.107 36.375 1.00 12.06 127 PHE A C 1
ATOM 955 O O . PHE A 1 127 ? 15.921 48.041 35.763 1.00 11.59 127 PHE A O 1
ATOM 963 N N . ASN A 1 128 ? 16.407 49.205 37.634 1.00 9.48 128 ASN A N 1
ATOM 964 C CA . ASN A 1 128 ? 16.868 48.053 38.411 1.00 9.90 128 ASN A CA 1
ATOM 965 C C . ASN A 1 128 ? 15.947 47.852 39.589 1.00 7.94 128 ASN A C 1
ATOM 966 O O . ASN A 1 128 ? 15.772 48.761 40.401 1.00 12.44 128 ASN A O 1
ATOM 971 N N . LEU A 1 129 ? 15.373 46.655 39.691 1.00 8.12 129 LEU A N 1
ATOM 972 C CA . LEU A 1 129 ? 14.451 46.342 40.778 1.00 7.20 129 LEU A CA 1
ATOM 973 C C . LEU A 1 129 ? 14.990 45.271 41.711 1.00 9.76 129 LEU A C 1
ATOM 974 O O . LEU A 1 129 ? 15.378 44.195 41.267 1.00 9.94 129 LEU A O 1
ATOM 979 N N . LEU A 1 130 ? 15.016 45.579 43.005 1.00 9.04 130 LEU A N 1
ATOM 980 C CA . LEU A 1 130 ? 15.455 44.616 44.004 1.00 9.41 130 LEU A CA 1
ATOM 981 C C . LEU A 1 130 ? 14.204 43.853 44.402 1.00 11.18 130 LEU A C 1
ATOM 982 O O . LEU A 1 130 ? 13.282 44.415 45.002 1.00 11.22 130 LEU A O 1
ATOM 987 N N . SER A 1 131 ? 14.174 42.580 44.019 1.00 10.92 131 SER A N 1
ATOM 988 C CA . SER A 1 131 ? 13.063 41.684 44.313 1.00 11.86 131 SER A CA 1
ATOM 989 C C . SER A 1 131 ? 13.582 40.663 45.318 1.00 11.66 131 SER A C 1
ATOM 990 O O . SER A 1 131 ? 14.465 40.968 46.125 1.00 11.42 131 SER A O 1
ATOM 993 N N . SER A 1 132 ? 13.063 39.441 45.250 1.00 9.81 132 SER A N 1
ATOM 994 C CA . SER A 1 132 ? 13.470 38.396 46.182 1.00 10.59 132 SER A CA 1
ATOM 995 C C . SER A 1 132 ? 13.455 37.011 45.558 1.00 13.77 132 SER A C 1
ATOM 996 O O . SER A 1 132 ? 12.656 36.719 44.673 1.00 11.77 132 SER A O 1
ATOM 999 N N . LYS A 1 133 ? 14.364 36.167 46.024 1.00 10.03 133 LYS A N 1
ATOM 1000 C CA . LYS A 1 133 ? 14.376 34.779 45.600 1.00 13.24 133 LYS A CA 1
ATOM 1001 C C . LYS A 1 133 ? 12.969 34.274 45.938 1.00 11.26 133 LYS A C 1
ATOM 1002 O O . LYS A 1 133 ? 12.408 34.624 46.992 1.00 13.70 133 LYS A O 1
ATOM 1008 N N . GLY A 1 134 ? 12.395 33.474 45.044 1.00 11.13 134 GLY A N 1
ATOM 1009 C CA . GLY A 1 134 ? 11.077 32.926 45.293 1.00 12.44 134 GLY A CA 1
ATOM 1010 C C . GLY A 1 134 ? 9.913 33.766 44.801 1.00 13.76 134 GLY A C 1
ATOM 1011 O O . GLY A 1 134 ? 8.765 33.332 44.893 1.00 13.96 134 GLY A O 1
ATOM 1012 N N . ALA A 1 135 ? 10.187 34.969 44.294 1.00 11.39 135 ALA A N 1
ATOM 1013 C CA . ALA A 1 135 ? 9.116 35.823 43.791 1.00 9.95 135 ALA A CA 1
ATOM 1014 C C . ALA A 1 135 ? 8.256 35.016 42.807 1.00 13.88 135 ALA A C 1
ATOM 1015 O O . ALA A 1 135 ? 8.778 34.394 41.887 1.00 15.98 135 ALA A O 1
ATOM 1017 N N . ASP A 1 136 ? 6.940 35.050 42.999 1.00 13.27 136 ASP A N 1
ATOM 1018 C CA . ASP A 1 136 ? 6.014 34.275 42.157 1.00 14.75 136 ASP A CA 1
ATOM 1019 C C . ASP A 1 136 ? 4.626 34.875 42.333 1.00 12.59 136 ASP A C 1
ATOM 1020 O O . ASP A 1 136 ? 4.046 34.799 43.416 1.00 14.72 136 ASP A O 1
ATOM 1025 N N . LYS A 1 137 ? 4.089 35.478 41.274 1.00 15.37 137 LYS A N 1
ATOM 1026 C CA . LYS A 1 137 ? 2.788 36.119 41.372 1.00 14.86 137 LYS A CA 1
ATOM 1027 C C . LYS A 1 137 ? 1.648 35.161 41.705 1.00 18.19 137 LYS A C 1
ATOM 1028 O O . LYS A 1 137 ? 0.555 35.604 42.051 1.00 21.36 137 LYS A O 1
ATOM 1034 N N . SER A 1 138 ? 1.913 33.861 41.625 1.00 18.45 138 SER A N 1
ATOM 1035 C CA . SER A 1 138 ? 0.898 32.855 41.937 1.00 24.43 138 SER A CA 1
ATOM 1036 C C . SER A 1 138 ? 1.044 32.300 43.354 1.00 25.95 138 SER A C 1
ATOM 1037 O O . SER A 1 138 ? 0.240 31.477 43.793 1.00 24.72 138 SER A O 1
ATOM 1040 N N . SER A 1 139 ? 2.068 32.750 44.073 1.00 19.67 139 SER A N 1
ATOM 1041 C CA . SER A 1 139 ? 2.306 32.280 45.432 1.00 18.66 139 SER A CA 1
ATOM 1042 C C . SER A 1 139 ? 1.174 32.568 46.415 1.00 20.11 139 SER A C 1
ATOM 1043 O O . SER A 1 139 ? 0.474 33.573 46.297 1.00 19.44 139 SER A O 1
ATOM 1046 N N . ASN A 1 140 ? 1.007 31.681 47.397 1.00 19.57 140 ASN A N 1
ATOM 1047 C CA . ASN A 1 140 ? -0.009 31.870 48.426 1.00 20.43 140 ASN A CA 1
ATOM 1048 C C . ASN A 1 140 ? 0.576 32.684 49.583 1.00 18.88 140 ASN A C 1
ATOM 1049 O O . ASN A 1 140 ? -0.133 33.030 50.528 1.00 22.34 140 ASN A O 1
ATOM 1054 N N . PHE A 1 141 ? 1.875 32.974 49.511 1.00 17.63 141 PHE A N 1
ATOM 1055 C CA . PHE A 1 141 ? 2.554 33.768 50.543 1.00 16.09 141 PHE A CA 1
ATOM 1056 C C . PHE A 1 141 ? 2.572 35.212 50.032 1.00 12.79 141 PHE A C 1
ATOM 1057 O O . PHE A 1 141 ? 3.191 35.501 49.008 1.00 14.37 141 PHE A O 1
ATOM 1065 N N . LEU A 1 142 ? 1.894 36.093 50.762 1.00 13.65 142 LEU A N 1
ATOM 1066 C CA . LEU A 1 142 ? 1.757 37.496 50.402 1.00 14.10 142 LEU A CA 1
ATOM 1067 C C . LEU A 1 142 ? 3.046 38.175 49.943 1.00 12.86 142 LEU A C 1
ATOM 1068 O O . LEU A 1 142 ? 3.063 38.861 48.926 1.00 14.19 142 LEU A O 1
ATOM 1073 N N . TYR A 1 143 ? 4.119 37.995 50.699 1.00 13.77 143 TYR A N 1
ATOM 1074 C CA . TYR A 1 143 ? 5.387 38.627 50.338 1.00 12.56 143 TYR A CA 1
ATOM 1075 C C . TYR A 1 143 ? 5.856 38.245 48.935 1.00 13.68 143 TYR A C 1
ATOM 1076 O O . TYR A 1 143 ? 6.135 39.118 48.106 1.00 12.03 143 TYR A O 1
ATOM 1085 N N . LEU A 1 144 ? 5.938 36.946 48.664 1.00 12.97 144 LEU A N 1
ATOM 1086 C CA . LEU A 1 144 ? 6.403 36.471 47.363 1.00 10.33 144 LEU A CA 1
ATOM 1087 C C . LEU A 1 144 ? 5.405 36.733 46.237 1.00 11.35 144 LEU A C 1
ATOM 1088 O O . LEU A 1 144 ? 5.793 36.931 45.086 1.00 12.45 144 LEU A O 1
ATOM 1093 N N . GLN A 1 145 ? 4.118 36.743 46.567 1.00 12.50 145 GLN A N 1
ATOM 1094 C CA . GLN A 1 145 ? 3.094 37.017 45.567 1.00 13.17 145 GLN A CA 1
ATOM 1095 C C . GLN A 1 145 ? 3.270 38.456 45.067 1.00 15.07 145 GLN A C 1
ATOM 1096 O O . GLN A 1 145 ? 3.298 38.710 43.860 1.00 14.14 145 GLN A O 1
ATOM 1102 N N . VAL A 1 146 ? 3.402 39.391 46.005 1.00 12.44 146 VAL A N 1
ATOM 1103 C CA . VAL A 1 146 ? 3.568 40.800 45.664 1.00 12.56 146 VAL A CA 1
ATOM 1104 C C . VAL A 1 146 ? 4.878 41.021 44.898 1.00 11.86 146 VAL A C 1
ATOM 1105 O O . VAL A 1 146 ? 4.907 41.774 43.925 1.00 13.80 146 VAL A O 1
ATOM 1109 N N . LYS A 1 147 ? 5.958 40.357 45.303 1.00 12.97 147 LYS A N 1
ATOM 1110 C CA . LYS A 1 147 ? 7.209 40.543 44.570 1.00 12.48 147 LYS A CA 1
ATOM 1111 C C . LYS A 1 147 ? 7.048 40.061 43.131 1.00 13.69 147 LYS A C 1
ATOM 1112 O O . LYS A 1 147 ? 7.496 40.727 42.197 1.00 11.87 147 LYS A O 1
ATOM 1118 N N . GLY A 1 148 ? 6.397 38.915 42.949 1.00 12.30 148 GLY A N 1
ATOM 1119 C CA . GLY A 1 148 ? 6.201 38.404 41.608 1.00 12.70 148 GLY A CA 1
ATOM 1120 C C . GLY A 1 148 ? 5.306 39.328 40.798 1.00 12.97 148 GLY A C 1
ATOM 1121 O O . GLY A 1 148 ? 5.537 39.548 39.611 1.00 12.33 148 GLY A O 1
ATOM 1122 N N . GLU A 1 149 ? 4.282 39.880 41.439 1.00 11.95 149 GLU A N 1
ATOM 1123 C CA . GLU A 1 149 ? 3.361 40.760 40.729 1.00 14.48 149 GLU A CA 1
ATOM 1124 C C . GLU A 1 149 ? 4.024 42.055 40.288 1.00 14.57 149 GLU A C 1
ATOM 1125 O O . GLU A 1 149 ? 3.884 42.469 39.136 1.00 13.22 149 GLU A O 1
ATOM 1131 N N . VAL A 1 150 ? 4.753 42.700 41.192 1.00 12.86 150 VAL A N 1
ATOM 1132 C CA . VAL A 1 150 ? 5.382 43.955 40.811 1.00 14.45 150 VAL A CA 1
ATOM 1133 C C . VAL A 1 150 ? 6.479 43.742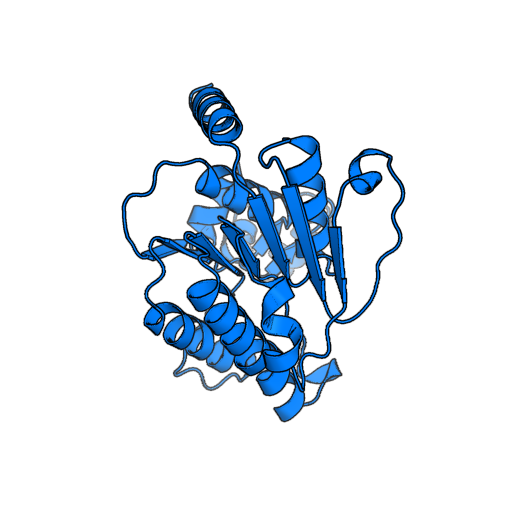 39.749 1.00 10.29 150 VAL A C 1
ATOM 1134 O O . VAL A 1 150 ? 6.676 44.599 38.889 1.00 11.09 150 VAL A O 1
ATOM 1138 N N . GLU A 1 151 ? 7.173 42.601 39.780 1.00 10.08 151 GLU A N 1
ATOM 1139 C CA . GLU A 1 151 ? 8.186 42.318 38.750 1.00 10.23 151 GLU A CA 1
ATOM 1140 C C . GLU A 1 151 ? 7.512 42.335 37.378 1.00 12.63 151 GLU A C 1
ATOM 1141 O O . GLU A 1 151 ? 8.023 42.912 36.421 1.00 13.10 151 GLU A O 1
ATOM 1147 N N . ALA A 1 152 ? 6.360 41.680 37.294 1.00 13.67 152 ALA A N 1
ATOM 1148 C CA . ALA A 1 152 ? 5.629 41.591 36.037 1.00 16.85 152 ALA A CA 1
ATOM 1149 C C . ALA A 1 152 ? 5.081 42.933 35.581 1.00 13.46 152 ALA A C 1
ATOM 1150 O O . ALA A 1 152 ? 5.133 43.256 34.390 1.00 14.16 152 ALA A O 1
ATOM 1152 N N . LYS A 1 153 ? 4.559 43.717 36.518 1.00 12.28 153 LYS A N 1
ATOM 1153 C CA . LYS A 1 153 ? 3.993 45.004 36.158 1.00 13.30 153 LYS A CA 1
ATOM 1154 C C . LYS A 1 153 ? 5.067 45.978 35.696 1.00 16.68 153 LYS A C 1
ATOM 1155 O O . LYS A 1 153 ? 4.821 46.782 34.798 1.00 14.29 153 LYS A O 1
ATOM 1161 N N . VAL A 1 154 ? 6.262 45.904 36.280 1.00 12.89 154 VAL A N 1
ATOM 1162 C CA . VAL A 1 154 ? 7.330 46.795 35.827 1.00 12.89 154 VAL A CA 1
ATOM 1163 C C . VAL A 1 154 ? 7.850 46.327 34.456 1.00 12.67 154 VAL A C 1
ATOM 1164 O O . VAL A 1 154 ? 8.262 47.137 33.623 1.00 14.18 154 VAL A O 1
ATOM 1168 N N . GLU A 1 155 ? 7.812 45.022 34.204 1.00 13.71 155 GLU A N 1
ATOM 1169 C CA . GLU A 1 155 ? 8.264 44.493 32.919 1.00 11.02 155 GLU A CA 1
ATOM 1170 C C . GLU A 1 155 ? 7.414 45.089 31.804 1.00 15.25 155 GLU A C 1
ATOM 1171 O O . GLU A 1 155 ? 7.917 45.354 30.709 1.00 16.82 155 GLU A O 1
ATOM 1177 N N . GLU A 1 156 ? 6.135 45.314 32.097 1.00 14.93 156 GLU A N 1
ATOM 1178 C CA . GLU A 1 156 ? 5.207 45.862 31.097 1.00 14.52 156 GLU A CA 1
ATOM 1179 C C . GLU A 1 156 ? 5.536 47.272 30.661 1.00 16.33 156 GLU A C 1
ATOM 1180 O O . GLU A 1 156 ? 5.084 47.721 29.606 1.00 16.75 156 GLU A O 1
ATOM 1186 N N . LEU A 1 157 ? 6.310 47.985 31.469 1.00 12.96 157 LEU A N 1
ATOM 1187 C CA . LEU A 1 157 ? 6.678 49.351 31.125 1.00 12.23 157 LEU A CA 1
ATOM 1188 C C . LEU A 1 157 ? 7.693 49.412 29.977 1.00 13.62 157 LEU A C 1
ATOM 1189 O O . LEU A 1 157 ? 7.890 50.460 29.360 1.00 17.50 157 LEU A O 1
ATOM 1194 N N . LYS A 1 158 ? 8.334 48.283 29.693 1.00 14.31 158 LYS A N 1
ATOM 1195 C CA . LYS A 1 158 ? 9.301 48.189 28.611 1.00 14.15 158 LYS A CA 1
ATOM 1196 C C . LYS A 1 158 ? 10.456 49.190 28.625 1.00 15.80 158 LYS A C 1
ATOM 1197 O O . LYS A 1 158 ? 10.654 49.947 27.674 1.00 15.68 158 LYS A O 1
ATOM 1203 N N . PHE A 1 159 ? 11.227 49.198 29.707 1.00 14.49 159 PHE A N 1
ATOM 1204 C CA . PHE A 1 159 ? 12.396 50.058 29.759 1.00 15.37 159 PHE A CA 1
ATOM 1205 C C . PHE A 1 159 ? 13.363 49.513 28.708 1.00 14.91 159 PHE A C 1
ATOM 1206 O O . PHE A 1 159 ? 13.269 48.345 28.327 1.00 15.00 159 PHE A O 1
ATOM 1214 N N . ASP A 1 160 ? 14.297 50.346 28.249 1.00 12.77 160 ASP A N 1
ATOM 1215 C CA . ASP A 1 160 ? 15.291 49.895 27.284 1.00 14.85 160 ASP A CA 1
ATOM 1216 C C . ASP A 1 160 ? 16.044 48.725 27.921 1.00 15.30 160 ASP A C 1
ATOM 1217 O O . ASP A 1 160 ? 16.412 47.768 27.244 1.00 13.13 160 ASP A O 1
ATOM 1222 N N . ARG A 1 161 ? 16.276 48.821 29.230 1.00 12.67 161 ARG A N 1
ATOM 1223 C CA . ARG A 1 161 ? 16.948 47.756 29.966 1.00 11.74 161 ARG A CA 1
ATOM 1224 C C . ARG A 1 161 ? 16.298 47.674 31.343 1.00 10.29 161 ARG A C 1
ATOM 1225 O O . ARG A 1 161 ? 16.164 48.682 32.032 1.00 11.13 161 ARG A O 1
ATOM 1233 N N . TYR A 1 162 ? 15.884 46.470 31.717 1.00 12.23 16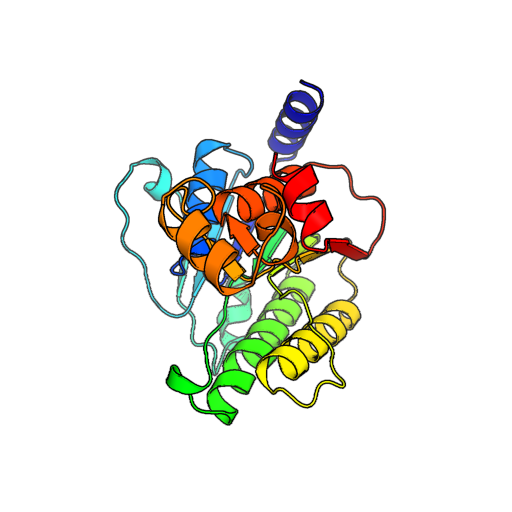2 TYR A N 1
ATOM 1234 C CA . TYR A 1 162 ? 15.217 46.221 32.993 1.00 13.26 162 TYR A CA 1
ATOM 1235 C C . TYR A 1 162 ? 15.936 45.054 33.665 1.00 12.59 162 TYR A C 1
ATOM 1236 O O . TYR A 1 162 ? 16.007 43.968 33.106 1.00 11.08 162 TYR A O 1
ATOM 1245 N N . SER A 1 163 ? 16.486 45.292 34.855 1.00 10.15 163 SER A N 1
ATOM 1246 C CA . SER A 1 163 ? 17.217 44.257 35.574 1.00 11.11 163 SER A CA 1
ATOM 1247 C C . SER A 1 163 ? 16.527 43.956 36.890 1.00 11.51 163 SER A C 1
ATOM 1248 O O . SER A 1 163 ? 16.282 44.860 37.686 1.00 12.89 163 SER A O 1
ATOM 1251 N N . VAL A 1 164 ? 16.222 42.684 37.110 1.00 11.27 164 VAL A N 1
ATOM 1252 C CA . VAL A 1 164 ? 15.556 42.254 38.341 1.00 9.28 164 VAL A CA 1
ATOM 1253 C C . VAL A 1 164 ? 16.545 41.403 39.132 1.00 10.56 164 VAL A C 1
ATOM 1254 O O . VAL A 1 164 ? 17.191 40.523 38.568 1.00 12.89 164 VAL A O 1
ATOM 1258 N N . PHE A 1 165 ? 16.687 41.685 40.425 1.00 9.49 165 PHE A N 1
ATOM 1259 C CA . PHE A 1 165 ? 17.600 40.913 41.272 1.00 10.23 165 PHE A CA 1
ATOM 1260 C C . PHE A 1 165 ? 16.786 40.137 42.304 1.00 9.01 165 PHE A C 1
ATOM 1261 O O . PHE A 1 165 ? 15.941 40.707 42.992 1.00 9.41 165 PHE A O 1
ATOM 1269 N N . ARG A 1 166 ? 17.022 38.828 42.377 1.00 8.29 166 ARG A N 1
ATOM 1270 C CA . ARG A 1 166 ? 16.313 37.958 43.322 1.00 10.11 166 ARG A CA 1
ATOM 1271 C C . ARG A 1 166 ? 17.234 37.326 44.368 1.00 8.61 166 ARG A C 1
ATOM 1272 O O . ARG A 1 166 ? 17.449 36.114 44.380 1.00 10.61 166 ARG A O 1
ATOM 1280 N N . PRO A 1 167 ? 17.773 38.140 45.281 1.00 10.55 167 PRO A N 1
ATOM 1281 C CA . PRO A 1 167 ? 18.666 37.602 46.312 1.00 9.23 167 PRO A CA 1
ATOM 1282 C C . PRO A 1 167 ? 17.939 36.765 47.357 1.00 10.22 167 PRO A C 1
ATOM 1283 O O . PRO A 1 167 ? 16.737 36.927 47.571 1.00 11.09 167 PRO A O 1
ATOM 1287 N N . GLY A 1 168 ? 18.691 35.871 47.991 1.00 10.64 168 GLY A N 1
ATOM 1288 C CA . GLY A 1 168 ? 18.152 35.082 49.081 1.00 10.03 168 GLY A CA 1
ATOM 1289 C C . GLY A 1 168 ? 18.186 36.014 50.282 1.00 12.80 168 GLY A C 1
ATOM 1290 O O . GLY A 1 168 ? 18.384 37.229 50.110 1.00 11.60 168 GLY A O 1
ATOM 1291 N N . VAL A 1 169 ? 18.020 35.479 51.492 1.00 10.62 169 VAL A N 1
ATOM 1292 C CA . VAL A 1 169 ? 18.023 36.322 52.693 1.00 11.77 169 VAL A CA 1
ATOM 1293 C C . VAL A 1 169 ? 19.328 37.116 52.781 1.00 9.47 169 VAL A C 1
ATOM 1294 O O . VAL A 1 169 ? 20.410 36.567 52.606 1.00 11.09 169 VAL A O 1
ATOM 1298 N N . LEU A 1 170 ? 19.212 38.415 53.054 1.00 9.25 170 LEU A N 1
ATOM 1299 C CA . LEU A 1 170 ? 20.382 39.296 53.102 1.00 7.38 170 LEU A CA 1
ATOM 1300 C C . LEU A 1 170 ? 21.199 39.215 54.382 1.00 10.24 170 LEU A C 1
ATOM 1301 O O . LEU A 1 170 ? 20.678 39.382 55.481 1.00 14.71 170 LEU A O 1
ATOM 1306 N N . LEU A 1 171 ? 22.488 38.970 54.218 1.00 8.70 171 LEU A N 1
ATOM 1307 C CA . LEU A 1 171 ? 23.398 38.883 55.350 1.00 9.35 171 LEU A CA 1
ATOM 1308 C C . LEU A 1 171 ? 24.176 40.182 55.454 1.00 13.09 171 LEU A C 1
ATOM 1309 O O . LEU A 1 171 ? 24.136 41.021 54.559 1.00 14.25 171 LEU A O 1
ATOM 1314 N N . CYS A 1 172 ? 24.868 40.360 56.572 1.00 11.66 172 CYS A N 1
ATOM 1315 C CA . CYS A 1 172 ? 25.702 41.530 56.748 1.00 13.81 172 CYS A CA 1
ATOM 1316 C C . CYS A 1 172 ? 26.873 41.159 57.633 1.00 13.33 172 CYS A C 1
ATOM 1317 O O . CYS A 1 172 ? 26.888 40.094 58.254 1.00 12.18 172 CYS A O 1
ATOM 1320 N N . ASP A 1 173 ? 27.872 42.028 57.645 1.00 12.83 173 ASP A N 1
ATOM 1321 C CA . ASP A 1 173 ? 29.037 41.839 58.488 1.00 12.53 173 ASP A CA 1
ATOM 1322 C C . ASP A 1 173 ? 29.625 40.428 58.553 1.00 14.40 173 ASP A C 1
ATOM 1323 O O . ASP A 1 173 ? 29.868 39.892 59.637 1.00 12.64 173 ASP A O 1
ATOM 1328 N N . ARG A 1 174 ? 29.864 39.839 57.382 1.00 11.58 174 ARG A N 1
ATOM 1329 C CA . ARG A 1 174 ? 30.458 38.506 57.270 1.00 11.92 174 ARG A CA 1
ATOM 1330 C C . ARG A 1 174 ? 29.768 37.381 58.032 1.00 11.45 174 ARG A C 1
ATOM 1331 O O . ARG A 1 174 ? 30.418 36.429 58.464 1.00 12.24 174 ARG A O 1
ATOM 1339 N N . GLN A 1 175 ? 28.457 37.473 58.199 1.00 11.07 175 GLN A N 1
ATOM 1340 C CA . GLN A 1 175 ? 27.744 36.410 58.901 1.00 10.95 175 GLN A CA 1
ATOM 1341 C C . GLN A 1 175 ? 27.990 35.052 58.256 1.00 13.16 175 GLN A C 1
ATOM 1342 O O . GLN A 1 175 ? 27.966 34.027 58.934 1.00 11.51 175 GLN A O 1
ATOM 1348 N N . GLU A 1 176 ? 28.237 35.047 56.947 1.00 12.34 176 GLU A N 1
ATOM 1349 C CA . GLU A 1 176 ? 28.451 33.798 56.237 1.00 13.60 176 GLU A CA 1
ATOM 1350 C C . GLU A 1 176 ? 29.711 33.031 56.639 1.00 17.39 176 GLU A C 1
ATOM 1351 O O . GLU A 1 176 ? 29.830 31.838 56.342 1.00 16.79 176 GLU A O 1
ATOM 1357 N N . SER A 1 177 ? 30.652 33.697 57.306 1.00 13.34 177 SER A N 1
ATOM 1358 C CA . SER A 1 177 ? 31.875 33.024 57.739 1.00 12.19 177 SER A CA 1
ATOM 1359 C C . SER A 1 177 ? 32.086 33.100 59.253 1.00 16.10 177 SER A C 1
ATOM 1360 O O . SER A 1 177 ? 33.141 32.714 59.755 1.00 19.94 177 SER A O 1
ATOM 1363 N N . ARG A 1 178 ? 31.082 33.587 59.973 1.00 12.03 178 ARG A N 1
ATOM 1364 C CA . ARG A 1 178 ? 31.177 33.683 61.426 1.00 11.74 178 ARG A CA 1
ATOM 1365 C C . ARG A 1 178 ? 30.495 32.483 62.085 1.00 13.89 178 ARG A C 1
ATOM 1366 O O . ARG A 1 178 ? 29.810 31.708 61.421 1.00 13.46 178 ARG A O 1
ATOM 1374 N N . PRO A 1 179 ? 30.666 32.308 63.406 1.00 13.85 179 PRO A N 1
ATOM 1375 C CA . PRO A 1 179 ? 30.039 31.147 64.046 1.00 12.97 179 PRO A CA 1
ATOM 1376 C C . PRO A 1 179 ? 28.545 30.919 63.849 1.00 11.14 179 PRO A C 1
ATOM 1377 O O . PRO A 1 179 ? 28.087 29.782 63.925 1.00 13.25 179 PRO A O 1
ATOM 1381 N N . GLY A 1 180 ? 27.786 31.984 63.605 1.00 9.89 180 GLY A N 1
ATOM 1382 C CA . GLY A 1 180 ? 26.355 31.831 63.399 1.00 11.82 180 GLY A CA 1
ATOM 1383 C C . GLY A 1 180 ? 26.034 3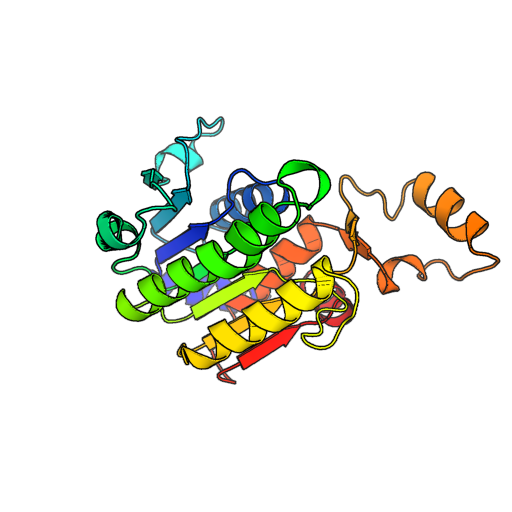0.952 62.200 1.00 11.89 180 GLY A C 1
ATOM 1384 O O . GLY A 1 180 ? 25.020 30.247 62.186 1.00 13.90 180 GLY A O 1
ATOM 1385 N N . GLU A 1 181 ? 26.888 30.996 61.186 1.00 11.63 181 GLU A N 1
ATOM 1386 C CA . GLU A 1 181 ? 26.672 30.174 59.989 1.00 13.08 181 GLU A CA 1
ATOM 1387 C C . GLU A 1 181 ? 26.795 28.698 60.351 1.00 16.41 181 GLU A C 1
ATOM 1388 O O . GLU A 1 181 ? 26.041 27.861 59.854 1.00 15.31 181 GLU A O 1
ATOM 1394 N N . TRP A 1 182 ? 27.736 28.387 61.233 1.00 13.06 182 TRP A N 1
ATOM 1395 C CA . TRP A 1 182 ? 27.937 27.003 61.665 1.00 13.22 182 TRP A CA 1
ATOM 1396 C C . TRP A 1 182 ? 26.711 26.532 62.455 1.00 13.90 182 TRP A C 1
ATOM 1397 O O . TRP A 1 182 ? 26.201 25.426 62.249 1.00 13.26 182 TRP A O 1
ATOM 1408 N N . LEU A 1 183 ? 26.224 27.384 63.349 1.00 12.65 183 LEU A N 1
ATOM 1409 C CA . LEU A 1 183 ? 25.051 27.060 64.154 1.00 12.62 183 LEU A CA 1
ATOM 1410 C C . LEU A 1 183 ? 23.810 26.836 63.285 1.00 12.75 183 LEU A C 1
ATOM 1411 O O . LEU A 1 183 ? 23.072 25.862 63.476 1.00 15.75 183 LEU A O 1
ATOM 1416 N N . VAL A 1 184 ? 23.571 27.742 62.341 1.00 13.89 184 VAL A N 1
ATOM 1417 C CA . VAL A 1 184 ? 22.400 27.611 61.485 1.00 14.39 184 VAL A CA 1
ATOM 1418 C C . VAL A 1 184 ? 22.503 26.390 60.574 1.00 15.01 184 VAL A C 1
ATOM 1419 O O . VAL A 1 184 ? 21.533 25.654 60.394 1.00 16.41 184 VAL A O 1
ATOM 1423 N N . ARG A 1 185 ? 23.680 26.178 60.006 1.00 15.23 185 ARG A N 1
ATOM 1424 C CA . ARG A 1 185 ? 23.878 25.042 59.119 1.00 16.27 185 ARG A CA 1
ATOM 1425 C C . ARG A 1 185 ? 23.721 23.719 59.859 1.00 20.78 185 ARG A C 1
ATOM 1426 O O . ARG A 1 185 ? 23.102 22.783 59.355 1.00 19.76 185 ARG A O 1
ATOM 1434 N N . LYS A 1 186 ? 24.263 23.642 61.068 1.00 14.83 186 LYS A N 1
ATOM 1435 C CA . LYS A 1 186 ? 24.162 22.406 61.829 1.00 14.15 186 LYS A CA 1
ATOM 1436 C C . LYS A 1 186 ? 22.717 22.125 62.213 1.00 17.32 186 LYS A C 1
ATOM 1437 O O . LYS A 1 186 ? 22.305 20.963 62.294 1.00 18.92 186 LYS A O 1
ATOM 1443 N N . PHE A 1 187 ? 21.950 23.184 62.462 1.00 13.85 187 PHE A N 1
ATOM 1444 C CA . PHE A 1 187 ? 20.551 23.031 62.836 1.00 14.48 187 PHE A CA 1
ATOM 1445 C C . PHE A 1 187 ? 19.797 22.325 61.714 1.00 19.87 187 PHE A C 1
ATOM 1446 O O . PHE A 1 187 ? 18.899 21.512 61.958 1.00 18.09 187 PHE A O 1
ATOM 1454 N N . PHE A 1 188 ? 20.174 22.646 60.483 1.00 20.50 188 PHE A N 1
ATOM 1455 C CA . PHE A 1 188 ? 19.529 22.053 59.315 1.00 22.48 188 PHE A CA 1
ATOM 1456 C C . PHE A 1 188 ? 20.042 20.669 58.937 1.00 26.30 188 PHE A C 1
ATOM 1457 O O . PHE A 1 188 ? 19.455 20.005 58.082 1.00 35.58 188 PHE A O 1
ATOM 1465 N N . GLY A 1 189 ? 21.130 20.230 59.562 1.00 27.06 189 GLY A N 1
ATOM 1466 C CA . GLY A 1 189 ? 21.666 18.909 59.266 1.00 25.33 189 GLY A CA 1
ATOM 1467 C C . GLY A 1 189 ? 23.155 18.864 58.986 1.00 24.74 189 GLY A C 1
ATOM 1468 O O . GLY A 1 189 ? 23.883 19.809 59.285 1.00 22.88 189 GLY A O 1
ATOM 1469 N N . SER A 1 190 ? 23.617 17.746 58.431 1.00 25.07 190 SER A N 1
ATOM 1470 C CA . SER A 1 190 ? 25.030 17.577 58.085 1.00 25.71 190 SER A CA 1
ATOM 1471 C C . SER A 1 190 ? 25.124 18.102 56.665 1.00 27.45 190 SER A C 1
ATOM 1472 O O . SER A 1 190 ? 24.748 17.416 55.714 1.00 28.26 190 SER A O 1
ATOM 1475 N N . LEU A 1 191 ? 25.623 19.322 56.526 1.00 22.01 191 LEU A N 1
ATOM 1476 C CA . LEU A 1 191 ? 25.693 19.963 55.218 1.00 25.26 191 LEU A CA 1
ATOM 1477 C C . LEU A 1 191 ? 27.078 20.490 54.849 1.00 26.43 191 LEU A C 1
ATOM 1478 O O . LEU A 1 191 ? 27.925 20.710 55.716 1.00 26.77 191 LEU A O 1
ATOM 1483 N N . PRO A 1 192 ? 27.321 20.706 53.545 1.00 24.55 192 PRO A N 1
ATOM 1484 C CA . PRO A 1 192 ? 28.599 21.209 53.030 1.00 24.17 192 PRO A CA 1
ATOM 1485 C C . PRO A 1 192 ? 28.838 22.679 53.383 1.00 27.04 192 PRO A C 1
ATOM 1486 O O . PRO A 1 192 ? 27.891 23.447 53.560 1.00 22.18 192 PRO A O 1
ATOM 1490 N N . ASP A 1 193 ? 30.108 23.065 53.460 1.00 30.36 193 ASP A N 1
ATOM 1491 C CA . ASP A 1 193 ? 30.468 24.439 53.808 1.00 39.91 193 ASP A CA 1
ATOM 1492 C C . ASP A 1 193 ? 29.915 25.513 52.869 1.00 40.06 193 ASP A C 1
ATOM 1493 O O 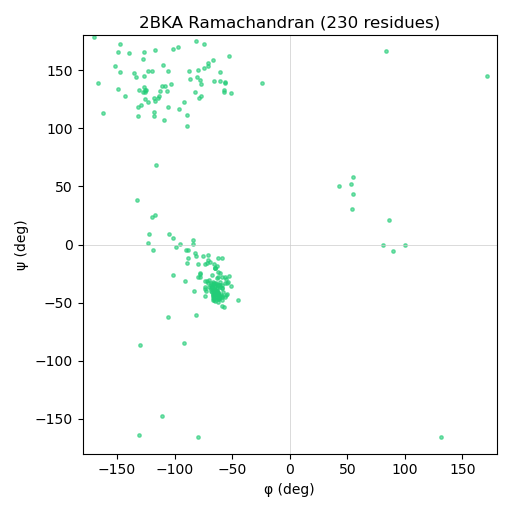. ASP A 1 193 ? 29.962 26.700 53.189 1.00 45.51 193 ASP A O 1
ATOM 1498 N N . SER A 1 194 ? 29.384 25.102 51.722 1.00 37.52 194 SER A N 1
ATOM 1499 C CA . SER A 1 194 ? 28.841 26.048 50.751 1.00 42.32 194 SER A CA 1
ATOM 1500 C C . SER A 1 194 ? 27.315 26.074 50.719 1.00 39.79 194 SER A C 1
ATOM 1501 O O . SER A 1 194 ? 26.711 26.688 49.838 1.00 42.16 194 SER A O 1
ATOM 1504 N N . TRP A 1 195 ? 26.699 25.403 51.684 1.00 32.04 195 TRP A N 1
ATOM 1505 C CA . TRP A 1 195 ? 25.243 25.327 51.792 1.00 24.90 195 TRP A CA 1
ATOM 1506 C C . TRP A 1 195 ? 24.564 26.698 51.876 1.00 19.31 195 TRP A C 1
ATOM 1507 O O . TRP A 1 195 ? 23.552 26.959 51.225 1.00 19.30 195 TRP A O 1
ATOM 1518 N N . ALA A 1 196 ? 25.125 27.562 52.705 1.00 20.34 196 ALA A N 1
ATOM 1519 C CA . ALA A 1 196 ? 24.555 28.882 52.921 1.00 15.53 196 ALA A CA 1
ATOM 1520 C C . ALA A 1 196 ? 24.381 29.723 51.666 1.00 14.25 196 ALA A C 1
ATOM 1521 O O . ALA A 1 196 ? 23.437 30.500 51.580 1.00 15.54 196 ALA A O 1
ATOM 1523 N N . SER A 1 197 ? 25.280 29.576 50.699 1.00 15.74 197 SER A N 1
ATOM 1524 C CA . SER A 1 197 ? 25.198 30.381 49.474 1.00 16.69 197 SER A CA 1
ATOM 1525 C C . SER A 1 197 ? 23.940 30.115 48.664 1.00 19.84 197 SER A C 1
ATOM 1526 O O . SER A 1 197 ? 23.552 30.921 47.816 1.00 17.36 197 SER A O 1
ATOM 1529 N N . GLY A 1 198 ? 23.297 28.985 48.919 1.00 14.99 198 GLY A N 1
ATOM 1530 C CA . GLY A 1 198 ? 22.094 28.676 48.177 1.00 15.66 198 GLY A CA 1
ATOM 1531 C C . GLY A 1 198 ? 20.861 29.421 48.646 1.00 19.96 198 GLY A C 1
ATOM 1532 O O . GLY A 1 198 ? 19.940 29.643 47.861 1.00 19.59 198 GLY A O 1
ATOM 1533 N N . HIS A 1 199 ? 20.845 29.839 49.909 1.00 14.64 199 HIS A N 1
ATOM 1534 C CA . HIS A 1 199 ? 19.667 30.504 50.455 1.00 13.81 199 HIS A CA 1
ATOM 1535 C C . HIS A 1 199 ? 19.887 31.899 51.028 1.00 10.91 199 HIS A C 1
ATOM 1536 O O . HIS A 1 199 ? 18.945 32.514 51.523 1.00 13.99 199 HIS A O 1
ATOM 1543 N N . SER A 1 200 ? 21.116 32.390 50.962 1.00 12.01 200 SER A N 1
ATOM 1544 C CA . SER A 1 200 ? 21.413 33.708 51.510 1.00 11.46 200 SER A CA 1
ATOM 1545 C C . SER A 1 200 ? 22.499 34.349 50.663 1.00 11.28 200 SER A C 1
ATOM 1546 O O . SER A 1 200 ? 23.080 33.704 49.794 1.00 11.03 200 SER A O 1
ATOM 1549 N N . VAL A 1 201 ? 22.775 35.618 50.930 1.00 10.96 201 VAL A N 1
ATOM 1550 C CA . VAL A 1 201 ? 23.810 36.338 50.208 1.00 10.23 201 VAL A CA 1
ATOM 1551 C C . VAL A 1 201 ? 24.118 37.639 50.953 1.00 9.32 201 VAL A C 1
ATOM 1552 O O . VAL A 1 201 ? 23.214 38.295 51.473 1.00 10.85 201 VAL A O 1
ATOM 1556 N N . PRO A 1 202 ? 25.405 38.002 51.055 1.00 10.29 202 PRO A N 1
ATOM 1557 C CA . PRO A 1 202 ? 25.780 39.242 51.748 1.00 11.58 202 PRO A CA 1
ATOM 1558 C C . PRO A 1 202 ? 25.238 40.435 50.972 1.00 9.66 202 PRO A C 1
ATOM 1559 O O . PRO A 1 202 ? 25.271 40.440 49.739 1.00 10.65 202 PRO A O 1
ATOM 1563 N N . VAL A 1 203 ? 24.744 41.441 51.687 1.00 8.79 203 VAL A N 1
ATOM 1564 C CA . VAL A 1 203 ? 24.220 42.629 51.016 1.00 7.84 203 VAL A CA 1
ATOM 1565 C C . VAL A 1 203 ? 25.290 43.297 50.149 1.00 9.47 203 VAL A C 1
ATOM 1566 O O . VAL A 1 203 ? 24.985 43.810 49.069 1.00 10.44 203 VAL A O 1
ATOM 1570 N N . VAL A 1 204 ? 26.547 43.276 50.585 1.00 10.70 204 VAL A N 1
ATOM 1571 C CA . VAL A 1 204 ? 27.588 43.917 49.782 1.00 9.17 204 VAL A CA 1
ATOM 1572 C C . VAL A 1 204 ? 27.764 43.183 48.457 1.00 11.36 204 VAL A C 1
ATOM 1573 O O . VAL A 1 204 ? 28.057 43.796 47.443 1.00 10.38 204 VAL A O 1
ATOM 1577 N N . THR A 1 205 ? 27.562 41.870 48.467 1.00 10.08 205 THR A N 1
ATOM 1578 C CA . THR A 1 205 ? 27.672 41.078 47.247 1.00 9.96 205 THR A CA 1
ATOM 1579 C C . THR A 1 205 ? 26.525 41.436 46.303 1.00 9.60 205 THR A C 1
ATOM 1580 O O . THR A 1 205 ? 26.707 41.521 45.081 1.00 10.52 205 THR A O 1
ATOM 1584 N N . VAL A 1 206 ? 25.343 41.672 46.862 1.00 9.06 206 VAL A N 1
ATOM 1585 C CA . VAL A 1 206 ? 24.204 42.049 46.030 1.00 9.69 206 VAL A CA 1
ATOM 1586 C C . VAL A 1 206 ? 24.478 43.394 45.354 1.00 9.44 206 VAL A C 1
ATOM 1587 O O . VAL A 1 206 ? 24.240 43.569 44.159 1.00 10.51 206 VAL A O 1
ATOM 1591 N N . VAL A 1 207 ? 24.984 44.347 46.130 1.00 7.99 207 VAL A N 1
ATOM 1592 C CA . VAL A 1 207 ? 25.276 45.664 45.584 1.00 9.07 207 VAL A CA 1
ATOM 1593 C C . VAL A 1 207 ? 26.382 45.578 44.536 1.00 9.39 207 VAL A C 1
ATOM 1594 O O . VAL A 1 207 ? 26.291 46.212 43.480 1.00 10.99 207 VAL A O 1
ATOM 1598 N N . ARG A 1 208 ? 27.420 44.793 44.803 1.00 9.78 208 ARG A N 1
ATOM 1599 C CA . ARG A 1 208 ? 28.488 44.668 43.818 1.00 11.81 208 ARG A CA 1
ATOM 1600 C C . ARG A 1 208 ? 27.956 44.041 42.531 1.00 10.52 208 ARG A C 1
ATOM 1601 O O . ARG A 1 208 ? 28.355 44.435 41.438 1.00 11.02 208 ARG A O 1
ATOM 1609 N N . ALA A 1 209 ? 27.039 43.086 42.649 1.00 9.12 209 ALA A N 1
ATOM 1610 C CA . ALA A 1 209 ? 26.467 42.476 41.448 1.00 10.09 209 ALA A CA 1
ATOM 1611 C C . ALA A 1 209 ? 25.669 43.530 40.684 1.00 10.18 209 ALA A C 1
ATOM 1612 O O . ALA A 1 209 ? 25.749 43.620 39.455 1.00 10.17 209 ALA A O 1
ATOM 1614 N N . MET A 1 210 ? 24.896 44.334 41.405 1.00 9.12 210 MET A N 1
ATOM 1615 C CA . MET A 1 210 ? 24.109 45.376 40.750 1.00 9.73 210 MET A CA 1
ATOM 1616 C C . MET A 1 210 ? 25.000 46.363 39.986 1.00 10.76 210 MET A C 1
ATOM 1617 O O . MET A 1 210 ? 24.682 46.752 38.861 1.00 11.02 210 MET A O 1
ATOM 1622 N N . LEU A 1 211 ? 26.110 46.768 40.593 1.00 11.31 211 LEU A N 1
ATOM 1623 C CA . LEU A 1 211 ? 26.999 47.734 39.950 1.0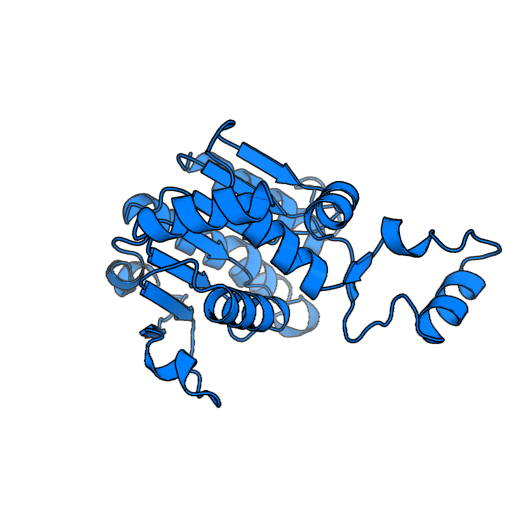0 10.48 211 LEU A CA 1
ATOM 1624 C C . LEU A 1 211 ? 27.907 47.123 38.893 1.00 12.92 211 LEU A C 1
ATOM 1625 O O . LEU A 1 211 ? 28.319 47.809 37.956 1.00 11.32 211 LEU A O 1
ATOM 1630 N N . ASN A 1 212 ? 28.239 45.845 39.038 1.00 12.05 212 ASN A N 1
ATOM 1631 C CA . ASN A 1 212 ? 29.047 45.191 38.013 1.00 10.12 212 ASN A CA 1
ATOM 1632 C C . ASN A 1 212 ? 28.149 45.016 36.786 1.00 14.10 212 ASN A C 1
ATOM 1633 O O . ASN A 1 212 ? 28.607 45.097 35.643 1.00 12.71 212 ASN A O 1
ATOM 1638 N N . ASN A 1 213 ? 26.859 44.793 37.018 1.00 10.92 213 ASN A N 1
ATOM 1639 C CA . ASN A 1 213 ? 25.926 44.628 35.903 1.00 10.94 213 ASN A CA 1
ATOM 1640 C C . ASN A 1 213 ? 25.637 45.957 35.207 1.00 10.84 213 ASN A C 1
ATOM 1641 O O . ASN A 1 213 ? 25.499 46.013 33.980 1.00 12.52 213 ASN A O 1
ATOM 1646 N N . VAL A 1 214 ? 25.555 47.034 35.984 1.00 9.42 214 VAL A N 1
ATOM 1647 C CA . VAL A 1 214 ? 25.209 48.325 35.403 1.00 10.12 214 VAL A CA 1
ATOM 1648 C C . VAL A 1 214 ? 26.227 48.829 34.376 1.00 12.99 214 VAL A C 1
ATOM 1649 O O . VAL A 1 214 ? 25.859 49.547 33.449 1.00 10.45 214 VAL A O 1
ATOM 1653 N N . VAL A 1 215 ? 27.485 48.422 34.517 1.00 11.71 215 VAL A N 1
ATOM 1654 C CA . VAL A 1 215 ? 28.515 48.875 33.583 1.00 13.06 215 VAL A CA 1
ATOM 1655 C C . VAL A 1 215 ? 28.689 47.974 32.367 1.00 15.21 215 VAL A C 1
ATOM 1656 O O . VAL A 1 215 ? 29.467 48.286 31.464 1.00 16.88 215 VAL A O 1
ATOM 1660 N N . ARG A 1 216 ? 27.971 46.855 32.331 1.00 12.86 216 ARG A N 1
ATOM 1661 C CA . ARG A 1 216 ? 28.052 45.982 31.166 1.00 13.52 216 ARG A CA 1
ATOM 1662 C C . ARG A 1 216 ? 27.192 46.613 30.068 1.00 17.78 216 ARG A C 1
ATOM 1663 O O . ARG A 1 216 ? 26.134 47.182 30.339 1.00 18.08 216 ARG A O 1
ATOM 1671 N N . PRO A 1 217 ? 27.648 46.548 28.812 1.00 20.30 217 PRO A N 1
ATOM 1672 C CA . PRO A 1 217 ? 26.848 47.135 27.735 1.00 22.76 217 PRO A CA 1
ATOM 1673 C C . PRO A 1 217 ? 25.492 46.448 27.651 1.00 20.01 217 PRO A C 1
ATOM 1674 O O . PRO A 1 217 ? 25.396 45.231 27.817 1.00 23.39 217 PRO A O 1
ATOM 1678 N N . ARG A 1 218 ? 24.447 47.229 27.405 1.00 22.44 218 ARG A N 1
ATOM 1679 C CA . ARG A 1 218 ? 23.108 46.671 27.304 1.00 22.76 218 ARG A CA 1
ATOM 1680 C C . ARG A 1 218 ? 23.084 45.589 26.235 1.00 26.06 218 ARG A C 1
ATOM 1681 O O . ARG A 1 218 ? 23.710 45.732 25.182 1.00 26.47 218 ARG A O 1
ATOM 1689 N N . ASP A 1 219 ? 22.388 44.494 26.530 1.00 24.91 219 ASP A N 1
ATOM 1690 C CA . ASP A 1 219 ? 22.249 43.381 25.600 1.00 29.12 219 ASP A CA 1
ATOM 1691 C C . ASP A 1 219 ? 20.759 43.057 25.516 1.00 26.30 219 ASP A C 1
ATOM 1692 O O . ASP A 1 219 ? 20.053 43.574 24.649 1.00 30.06 219 ASP A O 1
ATOM 1697 N N . LYS A 1 220 ? 20.278 42.219 26.428 1.00 24.48 220 LYS A N 1
ATOM 1698 C CA . LYS A 1 220 ? 18.864 41.855 26.443 1.00 23.28 220 LYS A CA 1
ATOM 1699 C C . LYS A 1 220 ? 18.036 42.959 27.091 1.00 21.07 220 LYS A C 1
ATOM 1700 O O . LYS A 1 220 ? 18.529 43.686 27.958 1.00 20.90 220 LYS A O 1
ATOM 1706 N N . GLN A 1 221 ? 16.781 43.092 26.673 1.00 17.39 221 GLN A N 1
ATOM 1707 C CA . GLN A 1 221 ? 15.921 44.123 27.242 1.00 17.90 221 GLN A CA 1
ATOM 1708 C C . GLN A 1 221 ? 15.610 43.827 28.709 1.00 19.09 221 GLN A C 1
ATOM 1709 O O . GLN A 1 221 ? 15.504 44.747 29.511 1.00 18.57 221 GLN A O 1
ATOM 1715 N N . MET A 1 222 ? 15.449 42.550 29.053 1.00 14.52 222 MET A N 1
ATOM 1716 C CA . MET A 1 222 ? 15.182 42.170 30.443 1.00 14.58 222 MET A CA 1
ATOM 1717 C C . MET A 1 222 ? 16.200 41.153 30.949 1.00 14.76 222 MET A C 1
ATOM 1718 O O . MET A 1 222 ? 16.500 40.170 30.270 1.00 16.63 222 MET A O 1
ATOM 1723 N N . GLU A 1 223 ? 16.731 41.400 32.147 1.00 12.74 223 GLU A N 1
ATOM 1724 C CA . GLU A 1 223 ? 17.716 40.515 32.762 1.00 16.50 223 GLU A CA 1
ATOM 1725 C C . GLU A 1 223 ? 17.189 40.164 34.144 1.00 11.38 223 GLU A C 1
ATOM 1726 O O . GLU A 1 223 ? 16.689 41.034 34.852 1.00 13.88 223 GLU A O 1
ATOM 1732 N N . LEU A 1 224 ? 17.266 38.897 34.522 1.00 11.28 224 LEU A N 1
ATOM 1733 C CA . LEU A 1 224 ? 16.815 38.522 35.853 1.00 14.93 224 LEU A CA 1
ATOM 1734 C C . LEU A 1 224 ? 17.910 37.671 36.456 1.00 13.19 224 LEU A C 1
ATOM 1735 O O . LEU A 1 224 ? 18.264 36.617 35.925 1.00 14.52 224 LEU A O 1
ATOM 1740 N N . LEU A 1 225 ? 18.476 38.161 37.554 1.00 12.75 225 LEU A N 1
ATOM 1741 C CA . LEU A 1 225 ? 19.553 37.459 38.219 1.00 10.75 225 LEU A CA 1
ATOM 1742 C C . LEU A 1 225 ? 19.086 36.789 39.499 1.00 11.98 225 LEU A C 1
ATOM 1743 O O . LEU A 1 225 ? 18.636 37.457 40.428 1.00 11.68 225 LEU A O 1
ATOM 1748 N N . GLU A 1 226 ? 19.199 35.463 39.534 1.00 11.45 226 GLU A N 1
ATOM 1749 C CA . GLU A 1 226 ? 18.831 34.693 40.719 1.00 12.65 226 GLU A CA 1
ATOM 1750 C C . GLU A 1 226 ? 19.993 34.763 41.699 1.00 12.82 226 GLU A C 1
ATOM 1751 O O . GLU A 1 226 ? 21.058 35.277 41.370 1.00 10.64 226 GLU A O 1
ATOM 1757 N N . ASN A 1 227 ? 19.800 34.203 42.888 1.00 10.91 227 ASN A N 1
ATOM 1758 C CA . ASN A 1 227 ? 20.822 34.270 43.931 1.00 11.45 227 ASN A CA 1
ATOM 1759 C C . ASN A 1 227 ? 22.210 33.769 43.533 1.00 11.59 227 ASN A C 1
ATOM 1760 O O . ASN A 1 227 ? 23.216 34.397 43.874 1.00 10.73 227 ASN A O 1
ATOM 1765 N N . LYS A 1 228 ? 22.280 32.650 42.815 1.00 11.22 228 LYS A N 1
ATOM 1766 C CA . LYS A 1 228 ? 23.577 32.115 42.396 1.00 16.00 228 LYS A CA 1
ATOM 1767 C C . LYS A 1 228 ? 24.303 33.099 41.480 1.00 15.62 228 LYS A C 1
ATOM 1768 O O . LYS A 1 228 ? 25.496 33.353 41.650 1.00 14.72 228 LYS A O 1
ATOM 1774 N N . ALA A 1 229 ? 23.578 33.651 40.512 1.00 12.38 229 ALA A N 1
ATOM 1775 C CA . ALA A 1 229 ? 24.161 34.610 39.581 1.00 12.36 229 ALA A CA 1
ATOM 1776 C C . ALA A 1 229 ? 24.639 35.862 40.316 1.00 11.69 229 ALA A C 1
ATOM 1777 O O . ALA A 1 229 ? 25.634 36.473 39.929 1.00 13.73 229 ALA A O 1
ATOM 1779 N N . ILE A 1 230 ? 23.914 36.251 41.365 1.00 11.97 230 ILE A N 1
ATOM 1780 C CA . ILE A 1 230 ? 24.289 37.421 42.147 1.00 11.27 230 ILE A CA 1
ATOM 1781 C C . ILE A 1 230 ? 25.610 37.126 42.853 1.00 12.71 230 ILE A C 1
ATOM 1782 O O . ILE A 1 230 ? 26.518 37.956 42.845 1.00 11.59 230 ILE A O 1
ATOM 1787 N N . HIS A 1 231 ? 25.721 35.942 43.457 1.00 10.32 231 HIS A N 1
ATOM 1788 C CA . HIS A 1 231 ? 26.969 35.548 44.118 1.00 13.80 231 HIS A CA 1
ATOM 1789 C C . HIS A 1 231 ? 28.124 35.564 43.100 1.00 16.29 231 HIS A C 1
ATOM 1790 O O . HIS A 1 231 ? 29.217 36.057 43.394 1.00 15.43 231 HIS A O 1
ATOM 1797 N N . ASP A 1 232 ? 27.880 35.025 41.905 1.00 11.51 232 ASP A N 1
ATOM 1798 C CA . ASP A 1 232 ? 28.924 34.973 40.886 1.00 15.00 232 ASP A CA 1
ATOM 1799 C C . ASP A 1 232 ? 29.351 36.344 40.383 1.00 17.99 232 ASP A C 1
ATOM 1800 O O . ASP A 1 232 ? 30.545 36.630 40.247 1.00 17.86 232 ASP A O 1
ATOM 1805 N N . LEU A 1 233 ? 28.379 37.198 40.103 1.00 15.26 233 LEU A N 1
ATOM 1806 C CA . LEU A 1 233 ? 28.707 38.518 39.587 1.00 13.80 233 LEU A CA 1
ATOM 1807 C C . LEU A 1 233 ? 29.194 39.500 40.652 1.00 17.71 233 LEU A C 1
ATOM 1808 O O . LEU A 1 233 ? 29.986 40.395 40.349 1.00 19.79 233 LEU A O 1
ATOM 1813 N N . GLY A 1 234 ? 28.746 39.315 41.892 1.00 14.40 234 GLY A N 1
ATOM 1814 C CA . GLY A 1 234 ? 29.129 40.207 42.976 1.00 13.68 234 GLY A CA 1
ATOM 1815 C C . GLY A 1 234 ? 30.456 39.871 43.633 1.00 25.74 234 GLY A C 1
ATOM 1816 O O . GLY A 1 234 ? 30.845 40.493 44.626 1.00 22.14 234 GLY A O 1
ATOM 1817 N N . LYS A 1 235 ? 31.126 38.867 43.076 1.00 24.52 235 LYS A N 1
ATOM 1818 C CA . LYS A 1 235 ? 32.437 38.397 43.522 1.00 40.03 235 LYS A CA 1
ATOM 1819 C C . LYS A 1 235 ? 33.231 39.474 44.263 1.00 45.54 235 LYS A C 1
ATOM 1820 O O . LYS A 1 235 ? 33.217 40.636 43.801 1.00 52.95 235 LYS A O 1
ATOM 1826 N N . ALA A 1 236 ? 33.879 39.140 45.280 1.00 51.82 236 ALA A N 1
#

Radius of gyration: 17.67 Å; Cα contacts (8 Å, |Δi|>4): 409; chains: 1; bounding box: 44×49×39 Å

Solvent-accessible surface area: 12505 Å² total

Sequence (231 aa):
EALSKLREDFRMQNKSVFILGASGETGRVLLKEILEQGLFSKVTLIGRRKLTFDEEAYKNVNQEVVDFEKLDDYASAFQGHDVGFCCLGTTRGKAGAEGFVRVDRDYVLKSAELAKAGGCKHFNLLSSKGADKSSNFLYLQVKGEVEAKVEELKFDRYSVFRPGVLLCDRQESRPGEWLVRKFFGSLPDSWASGHSVPVVTVVRAMLNNVVRPRDKQMELLENKAIHDLGK

Nearest PDB structures (foldseek):
  2bka-assembly1_A-2  TM=1.004E+00  e=3.438E-48  Homo sapiens
  2fmu-assembly1_A  TM=9.706E-01  e=5.262E-34  Mus musculus
  2a35-assembly1_A  TM=8.055E-01  e=9.563E-18  Pseudomonas aeruginosa PAO1
  2a35-assembly1_B  TM=8.088E-01  e=1.637E-17  Pseudomonas aeruginosa PAO1
  6jkh-assembly1_B  TM=6.258E-01  e=1.643E-10  Homo sapiens

Foldseek 3Di:
DVLVVLQVVQQVVQAEEEEEQCVPPLNVLLVVVCLVSVRHPAYEYEEQDDDDDDDDSCVRYHYHHDDLVPCVVVLVSLADGAEYEYPWFDDCVVQNLVGRLCTLAVSVLVSLLSNLVRNHQEYEYEAAAQQDCPDPDSRSVSSVVNLVSSVVSQHQAYEYEHFAAEDEDPCLPDVVVVVVVVVVHDDDSCVCLVHHDYSQLQSQLVVSVVSDPDDDRYHYHYSVNSNVSSD